Protein AF-A0A843AXZ0-F1 (afdb_monomer)

Sequence (237 aa):
MGFRTVARPLPGGRGERLEWYVPFVQNSTVVGSLFTLVHVPFMLAFLSVTVIGAMAAGTPDATVLALSLAVVGLLLYAEHMLDDTTAVGKPWNTVLGDRSLFALAGGLYVLAAAIGAWASIRYSSVVPGVGVGAGIVFTALYGLEVWKFHAVEFGAVGMGAIPAFSYLAQSAAAGESGGWLVAVALFVFGTLYCLVMLSLYEHTKTGDHATMWRLLGYHFLMIYALATAAIALGGLP

Structure (mmCIF, N/CA/C/O backbone):
data_AF-A0A843AXZ0-F1
#
_entry.id   AF-A0A843AXZ0-F1
#
loop_
_atom_site.group_PDB
_atom_site.id
_atom_site.type_symbol
_atom_site.label_atom_id
_atom_site.label_alt_id
_atom_site.label_comp_id
_atom_site.label_asym_id
_atom_site.label_entity_id
_atom_site.label_seq_id
_atom_site.pdbx_PDB_ins_code
_atom_site.Cartn_x
_atom_site.Cartn_y
_atom_site.Cartn_z
_atom_site.occupancy
_atom_site.B_iso_or_equiv
_atom_site.auth_seq_id
_atom_site.auth_comp_id
_atom_site.auth_asym_id
_atom_site.auth_atom_id
_atom_site.pdbx_PDB_model_num
ATOM 1 N N . MET A 1 1 ? -20.720 23.678 20.142 1.00 34.75 1 MET A N 1
ATOM 2 C CA . MET A 1 1 ? -21.282 22.341 19.850 1.00 34.75 1 MET A CA 1
ATOM 3 C C . MET A 1 1 ? -20.370 21.314 20.498 1.00 34.75 1 MET A C 1
ATOM 5 O O . MET A 1 1 ? -19.230 21.196 20.077 1.00 34.75 1 MET A O 1
ATOM 9 N N . GLY A 1 2 ? -20.804 20.689 21.594 1.00 28.16 2 GLY A N 1
ATOM 10 C CA . GLY A 1 2 ? -19.988 19.708 22.312 1.00 28.16 2 GLY A CA 1
ATOM 11 C C . GLY A 1 2 ? -20.009 18.362 21.594 1.00 28.16 2 GLY A C 1
ATOM 12 O O . GLY A 1 2 ? -21.086 17.826 21.338 1.00 28.16 2 GLY A O 1
ATOM 13 N N . PHE A 1 3 ? -18.834 17.823 21.274 1.00 27.36 3 PHE A N 1
ATOM 14 C CA . PHE A 1 3 ? -18.684 16.444 20.822 1.00 27.36 3 PHE A CA 1
ATOM 15 C C . PHE A 1 3 ? -19.027 15.518 21.997 1.00 27.36 3 PHE A C 1
ATOM 17 O O . PHE A 1 3 ? -18.220 15.328 22.901 1.00 27.36 3 PHE A O 1
ATOM 24 N N . ARG A 1 4 ? -20.251 14.979 22.031 1.00 27.14 4 ARG A N 1
ATOM 25 C CA . ARG A 1 4 ? -20.569 13.840 22.902 1.00 27.14 4 ARG A CA 1
ATOM 26 C C . ARG A 1 4 ? -19.935 12.600 22.278 1.00 27.14 4 ARG A C 1
ATOM 28 O O . ARG A 1 4 ? -20.474 12.046 21.326 1.00 27.14 4 ARG A O 1
ATOM 35 N N . THR A 1 5 ? -18.795 12.186 22.816 1.00 36.03 5 THR A N 1
ATOM 36 C CA . THR A 1 5 ? -18.214 10.858 22.613 1.00 36.03 5 THR A CA 1
ATOM 37 C C . THR A 1 5 ? -19.183 9.822 23.173 1.00 36.03 5 THR A C 1
ATOM 39 O O . THR A 1 5 ? -19.284 9.620 24.381 1.00 36.03 5 THR A O 1
ATOM 42 N N . VAL A 1 6 ? -19.950 9.178 22.295 1.00 36.59 6 VAL A N 1
ATOM 43 C CA . VAL A 1 6 ? -20.682 7.963 22.656 1.00 36.59 6 VAL A CA 1
ATOM 44 C C . VAL A 1 6 ? -19.662 6.836 22.589 1.00 36.59 6 VAL A C 1
ATOM 46 O O . VAL A 1 6 ? -19.443 6.258 21.530 1.00 36.59 6 VAL A O 1
ATOM 49 N N . ALA A 1 7 ? -18.978 6.574 23.704 1.00 38.22 7 ALA A N 1
ATOM 50 C CA . ALA A 1 7 ? -18.155 5.379 23.830 1.00 38.22 7 ALA A CA 1
ATOM 51 C C . ALA A 1 7 ? -19.067 4.163 23.599 1.00 38.22 7 ALA A C 1
ATOM 53 O O . ALA A 1 7 ? -19.962 3.897 24.407 1.00 38.22 7 ALA A O 1
ATOM 54 N N . ARG A 1 8 ? -18.901 3.470 22.464 1.00 43.97 8 ARG A N 1
ATOM 55 C CA . ARG A 1 8 ? -19.624 2.222 22.206 1.00 43.97 8 ARG A CA 1
ATOM 56 C C . ARG A 1 8 ? -19.165 1.199 23.257 1.00 43.97 8 ARG A C 1
ATOM 58 O O . ARG A 1 8 ? -17.963 1.086 23.505 1.00 43.97 8 ARG A O 1
ATOM 65 N N . PRO A 1 9 ? -20.081 0.481 23.928 1.00 39.69 9 PRO A N 1
ATOM 66 C CA . PRO A 1 9 ? -19.686 -0.580 24.839 1.00 39.69 9 PRO A CA 1
ATOM 67 C C . PRO A 1 9 ? -18.992 -1.686 24.038 1.00 39.69 9 PRO A C 1
ATOM 69 O O . PRO A 1 9 ? -19.537 -2.207 23.068 1.00 39.69 9 PRO A O 1
ATOM 72 N N . LEU A 1 10 ? -17.768 -2.009 24.445 1.00 43.97 10 LEU A N 1
ATOM 73 C CA . LEU A 1 10 ? -16.947 -3.041 23.823 1.00 43.97 10 LEU A CA 1
ATOM 74 C C . LEU A 1 10 ? -17.563 -4.436 24.029 1.00 43.97 10 LEU A C 1
ATOM 76 O O . LEU A 1 10 ? -17.885 -4.773 25.173 1.00 43.97 10 LEU A O 1
ATOM 80 N N . PRO A 1 11 ? -17.669 -5.276 22.984 1.00 38.31 11 PRO A N 1
ATOM 81 C CA . PRO A 1 11 ? -17.921 -6.697 23.166 1.00 38.31 11 PRO A CA 1
ATOM 82 C C . PRO A 1 11 ? -16.661 -7.361 23.746 1.00 38.31 11 PRO A C 1
ATOM 84 O O . PRO A 1 11 ? -15.558 -7.130 23.261 1.00 38.31 11 PRO A O 1
ATOM 87 N N . GLY A 1 12 ? -16.816 -8.175 24.794 1.00 42.91 12 GLY A N 1
ATOM 88 C CA . GLY A 1 12 ? -15.730 -8.983 25.366 1.00 42.91 12 GLY A CA 1
ATOM 89 C C . GLY A 1 12 ? -15.218 -8.499 26.729 1.00 42.91 12 GLY A C 1
ATOM 90 O O . GLY A 1 12 ? -14.797 -7.349 26.917 1.00 42.91 12 GLY A O 1
ATOM 91 N N . GLY A 1 13 ? -15.270 -9.410 27.707 1.00 41.47 13 GLY A N 1
ATOM 92 C CA . GLY A 1 13 ? -14.763 -9.220 29.065 1.00 41.47 13 GLY A CA 1
ATOM 93 C C . GLY A 1 13 ? -13.265 -8.898 29.113 1.00 41.47 13 GLY A C 1
ATOM 94 O O . GLY A 1 13 ? -12.542 -8.985 28.125 1.00 41.47 13 GLY A O 1
ATOM 95 N N . ARG A 1 14 ? -12.782 -8.508 30.297 1.00 45.88 14 ARG A N 1
ATOM 96 C CA . ARG A 1 14 ? -11.415 -8.005 30.546 1.00 45.88 14 ARG A CA 1
ATOM 97 C C . ARG A 1 14 ? -10.268 -8.984 30.207 1.00 45.88 14 ARG A C 1
ATOM 99 O O . ARG A 1 14 ? -9.124 -8.578 30.336 1.00 45.88 14 ARG A O 1
ATOM 106 N N . GLY A 1 15 ? -10.547 -10.224 29.800 1.00 37.78 15 GLY A N 1
ATOM 107 C CA . GLY A 1 15 ? -9.553 -11.299 29.668 1.00 37.78 15 GLY A CA 1
ATOM 108 C C . GLY A 1 15 ? -8.953 -11.537 28.276 1.00 37.78 15 GLY A C 1
ATOM 109 O O . GLY A 1 15 ? -8.020 -12.318 28.181 1.00 37.78 15 GLY A O 1
ATOM 110 N N . GLU A 1 16 ? -9.445 -10.894 27.211 1.00 45.56 16 GLU A N 1
ATOM 111 C CA . GLU A 1 16 ? -9.014 -11.190 25.822 1.00 45.56 16 GLU A CA 1
ATOM 112 C C . GLU A 1 16 ? -8.407 -9.984 25.088 1.00 45.56 16 GLU A C 1
ATOM 114 O O . GLU A 1 16 ? -8.295 -9.962 23.864 1.00 45.56 16 GLU A O 1
ATOM 119 N N . ARG A 1 17 ? -8.029 -8.929 25.814 1.00 50.72 17 ARG A N 1
ATOM 120 C CA . ARG A 1 17 ? -7.398 -7.758 25.196 1.00 50.72 17 ARG A CA 1
ATOM 121 C C . ARG A 1 17 ? -5.893 -7.945 25.238 1.00 50.72 17 ARG A C 1
ATOM 123 O O . ARG A 1 17 ? -5.343 -8.151 26.312 1.00 50.72 17 ARG A O 1
ATOM 130 N N . LEU A 1 18 ? -5.234 -7.820 24.087 1.00 47.56 18 LEU A N 1
ATOM 131 C CA . LEU A 1 18 ? -3.781 -7.672 24.002 1.00 47.56 18 LEU A CA 1
ATOM 132 C C . LEU A 1 18 ? -3.378 -6.486 24.900 1.00 47.56 18 LEU A C 1
ATOM 134 O O . LEU A 1 18 ? -3.565 -5.335 24.514 1.00 47.56 18 LEU A O 1
ATOM 138 N N . GLU A 1 19 ? -2.891 -6.750 26.116 1.00 41.09 19 GLU A N 1
ATOM 139 C CA . GLU A 1 19 ? -2.668 -5.734 27.165 1.00 41.09 19 GLU A CA 1
ATOM 140 C C . GLU A 1 19 ? -1.735 -4.601 26.708 1.00 41.09 19 GLU A C 1
ATOM 142 O O . GLU A 1 19 ? -1.879 -3.453 27.119 1.00 41.09 19 GLU A O 1
ATOM 147 N N . TRP A 1 20 ? -0.827 -4.904 25.781 1.00 46.81 20 TRP A N 1
ATOM 148 C CA . TRP A 1 20 ? 0.101 -3.955 25.165 1.00 46.81 20 TRP A CA 1
ATOM 149 C C . TRP A 1 20 ? -0.526 -3.103 24.050 1.00 46.81 20 TRP A C 1
ATOM 151 O O . TRP A 1 20 ? 0.027 -2.070 23.686 1.00 46.81 20 TRP A O 1
ATOM 161 N N . TYR A 1 21 ? -1.671 -3.520 23.506 1.00 49.31 21 TYR A N 1
ATOM 162 C CA . TYR A 1 21 ? -2.437 -2.796 22.490 1.00 49.31 21 TYR A CA 1
ATOM 163 C C . TYR A 1 21 ? -3.331 -1.731 23.148 1.00 49.31 21 TYR A C 1
ATOM 165 O O . TYR A 1 21 ? -3.570 -0.667 22.588 1.00 49.31 21 TYR A O 1
ATOM 173 N N . VAL A 1 22 ? -3.748 -1.957 24.397 1.00 50.88 22 VAL A N 1
ATOM 174 C CA . VAL A 1 22 ? -4.632 -1.070 25.171 1.00 50.88 22 VAL A CA 1
ATOM 175 C C . VAL A 1 22 ? -4.181 0.408 25.186 1.00 50.88 22 VAL A C 1
ATOM 177 O O . VAL A 1 22 ? -5.024 1.256 24.891 1.00 50.88 22 VAL A O 1
ATOM 180 N N . PRO A 1 23 ? -2.901 0.769 25.422 1.00 50.53 23 PRO A N 1
ATOM 181 C CA . PRO A 1 23 ? -2.471 2.174 25.444 1.00 50.53 23 PRO A CA 1
ATOM 182 C C . PRO A 1 23 ? -2.488 2.848 24.065 1.00 50.53 23 PRO A C 1
ATOM 184 O O . PRO A 1 23 ? -2.647 4.063 23.971 1.00 50.53 23 PRO A O 1
ATOM 187 N N . PHE A 1 24 ? -2.322 2.066 22.994 1.00 49.06 24 PHE A N 1
ATOM 188 C CA . PHE A 1 24 ? -2.304 2.561 21.615 1.00 49.06 24 PHE A CA 1
ATOM 189 C C . PHE A 1 24 ? -3.693 2.688 21.010 1.00 49.06 24 PHE A C 1
ATOM 191 O O . PHE A 1 24 ? -3.835 3.325 19.975 1.00 49.06 24 PHE A O 1
ATOM 198 N N . VAL A 1 25 ? -4.700 2.080 21.631 1.00 52.75 25 VAL A N 1
ATOM 199 C CA . VAL A 1 25 ? -6.030 1.914 21.044 1.00 52.75 25 VAL A CA 1
ATOM 200 C C . VAL A 1 25 ? -7.101 2.610 21.879 1.00 52.75 25 VAL A C 1
ATOM 202 O O . VAL A 1 25 ? -8.099 3.089 21.360 1.00 52.75 25 VAL A O 1
ATOM 205 N N . GLN A 1 26 ? -6.870 2.771 23.182 1.00 56.19 26 GLN A N 1
ATOM 206 C CA . GLN A 1 26 ? -7.740 3.551 24.061 1.00 56.19 26 GLN A CA 1
ATOM 207 C C . GLN A 1 26 ? -7.297 5.011 24.119 1.00 56.19 26 GLN A C 1
ATOM 209 O O . GLN A 1 26 ? -7.031 5.551 25.194 1.00 56.19 26 GLN A O 1
ATOM 214 N N . ASN A 1 27 ? -7.197 5.660 22.958 1.00 60.44 27 ASN A N 1
ATOM 215 C CA . ASN A 1 27 ? -6.843 7.069 22.910 1.00 60.44 27 ASN A CA 1
ATOM 216 C C . ASN A 1 27 ? -8.078 7.948 22.701 1.00 60.44 27 ASN A C 1
ATOM 218 O O . ASN A 1 27 ? -8.712 7.932 21.650 1.00 60.44 27 ASN A O 1
ATOM 222 N N . SER A 1 28 ? -8.395 8.754 23.714 1.00 69.12 28 SER A N 1
ATOM 223 C CA . SER A 1 28 ? -9.540 9.668 23.717 1.00 69.12 28 SER A CA 1
ATOM 224 C C . SER A 1 28 ? -9.290 10.980 22.962 1.00 69.12 28 SER A C 1
ATOM 226 O O . SER A 1 28 ? -10.147 11.865 22.955 1.00 69.12 28 SER A O 1
ATOM 228 N N . THR A 1 29 ? -8.122 11.131 22.335 1.00 79.19 29 THR A N 1
ATOM 229 C CA . THR A 1 29 ? -7.765 12.317 21.552 1.00 79.19 29 THR A CA 1
ATOM 230 C C . THR A 1 29 ? -7.802 12.023 20.057 1.00 79.19 29 THR A C 1
ATOM 232 O O . THR A 1 29 ? -7.520 10.909 19.619 1.00 79.19 29 THR A O 1
ATOM 235 N N . VAL A 1 30 ? -8.086 13.052 19.255 1.00 79.06 30 VAL A N 1
ATOM 236 C CA . VAL A 1 30 ? -8.063 12.959 17.784 1.00 79.06 30 VAL A CA 1
ATOM 237 C C . VAL A 1 30 ? -6.680 12.542 17.276 1.00 79.06 30 VAL A C 1
ATOM 239 O O . VAL A 1 30 ? -6.576 11.627 16.469 1.00 79.06 30 VAL A O 1
ATOM 242 N N . VAL A 1 31 ? -5.612 13.172 17.777 1.00 76.56 31 VAL A N 1
ATOM 243 C CA . VAL A 1 31 ? -4.223 12.850 17.392 1.00 76.56 31 VAL A CA 1
ATOM 244 C C . VAL A 1 31 ? -3.892 11.396 17.707 1.00 76.56 31 VAL A C 1
ATOM 246 O O . VAL A 1 31 ? -3.304 10.686 16.898 1.00 76.56 31 VAL A O 1
ATOM 249 N N . GLY A 1 32 ? -4.317 10.944 18.879 1.00 73.75 32 GLY A N 1
ATOM 250 C CA . GLY A 1 32 ? -4.170 9.571 19.296 1.00 73.75 32 GLY A CA 1
ATOM 251 C C . GLY A 1 32 ? -4.903 8.574 18.419 1.00 73.75 32 GLY A C 1
ATOM 252 O O . GLY A 1 32 ? -4.297 7.609 17.987 1.00 73.75 32 GLY A O 1
ATOM 253 N N . SER A 1 33 ? -6.170 8.847 18.109 1.00 77.00 33 SER A N 1
ATOM 254 C CA . SER A 1 33 ? -6.976 8.045 17.183 1.00 77.00 33 SER A CA 1
ATOM 255 C C . SER A 1 33 ? -6.336 7.925 15.798 1.00 77.00 33 SER A C 1
ATOM 257 O O . SER A 1 33 ? -6.326 6.848 15.215 1.00 77.00 33 SER A O 1
ATOM 259 N N . LEU A 1 34 ? -5.742 9.005 15.287 1.00 80.00 34 LEU A N 1
ATOM 260 C CA . LEU A 1 34 ? -4.981 8.971 14.035 1.00 80.00 34 LEU A CA 1
ATOM 261 C C . LEU A 1 34 ? -3.755 8.044 14.149 1.00 80.00 34 LEU A C 1
ATOM 263 O O . LEU A 1 34 ? -3.501 7.228 13.270 1.00 80.00 34 LEU A O 1
ATOM 267 N N . PHE A 1 35 ? -3.027 8.091 15.265 1.00 77.19 35 PHE A N 1
ATOM 268 C CA . PHE A 1 35 ? -1.909 7.174 15.502 1.00 77.19 35 PHE A CA 1
ATOM 269 C C . PHE A 1 35 ? -2.354 5.712 15.689 1.00 77.19 35 PHE A C 1
ATOM 271 O O . PHE A 1 35 ? -1.671 4.789 15.252 1.00 77.19 35 PHE A O 1
ATOM 278 N N . THR A 1 36 ? -3.510 5.489 16.311 1.00 75.44 36 THR A N 1
ATOM 279 C CA . THR A 1 36 ? -4.145 4.174 16.436 1.00 75.44 36 THR A CA 1
ATOM 280 C C . THR A 1 36 ? -4.407 3.581 15.052 1.00 75.44 36 THR A C 1
ATOM 282 O O . THR A 1 36 ? -3.927 2.489 14.760 1.00 75.44 36 THR A O 1
ATOM 285 N N . LEU A 1 37 ? -5.063 4.345 14.172 1.00 78.56 37 LEU A N 1
ATOM 286 C CA . LEU A 1 37 ? -5.378 3.961 12.790 1.00 78.56 37 LEU A CA 1
ATOM 287 C C . LEU A 1 37 ? -4.136 3.705 11.927 1.00 78.56 37 LEU A C 1
ATOM 289 O O . LEU A 1 37 ? -4.219 3.056 10.893 1.00 78.56 37 LEU A O 1
ATOM 293 N N . VAL A 1 38 ? -2.969 4.213 12.320 1.00 74.50 38 VAL A N 1
ATOM 294 C CA . VAL A 1 38 ? -1.717 3.982 11.594 1.00 74.50 38 VAL A CA 1
ATOM 295 C C . VAL A 1 38 ? -1.250 2.527 11.730 1.00 74.50 38 VAL A C 1
ATOM 297 O O . VAL A 1 38 ? -0.589 2.023 10.833 1.00 74.50 38 VAL A O 1
ATOM 300 N N . HIS A 1 39 ? -1.558 1.846 12.837 1.00 75.31 39 HIS A N 1
ATOM 301 C CA . HIS A 1 39 ? -1.107 0.478 13.120 1.00 75.31 39 HIS A CA 1
ATOM 302 C C . HIS A 1 39 ? 0.346 0.185 12.692 1.00 75.31 39 HIS A C 1
ATOM 304 O O . HIS A 1 39 ? 0.623 -0.636 11.814 1.00 75.31 39 HIS A O 1
ATOM 310 N N . VAL A 1 40 ? 1.291 0.895 13.320 1.00 71.94 40 VAL A N 1
ATOM 311 C CA . VAL A 1 40 ? 2.694 0.994 12.872 1.00 71.94 40 VAL A CA 1
ATOM 312 C C . VAL A 1 40 ? 3.336 -0.346 12.471 1.00 71.94 40 VAL A C 1
ATOM 314 O O . VAL A 1 40 ? 3.911 -0.391 11.384 1.00 71.94 40 VAL A O 1
ATOM 317 N N . PRO A 1 41 ? 3.265 -1.441 13.261 1.00 70.44 41 PRO A N 1
ATOM 318 C CA . PRO A 1 41 ? 3.947 -2.686 12.898 1.00 70.44 41 PRO A CA 1
ATOM 319 C C . PRO A 1 41 ? 3.452 -3.275 11.574 1.00 70.44 41 PRO A C 1
ATOM 321 O O . PRO A 1 41 ? 4.251 -3.762 10.776 1.00 70.44 41 PRO A O 1
ATOM 324 N N . PHE A 1 42 ? 2.144 -3.190 11.330 1.00 74.31 42 PHE A N 1
ATOM 325 C CA . PHE A 1 42 ? 1.528 -3.685 10.108 1.00 74.31 42 PHE A CA 1
ATOM 326 C C . PHE A 1 42 ? 1.884 -2.795 8.922 1.00 74.31 42 PHE A C 1
ATOM 328 O O . PHE A 1 42 ? 2.376 -3.296 7.916 1.00 74.31 42 PHE A O 1
ATOM 335 N N . MET A 1 43 ? 1.774 -1.470 9.063 1.00 82.56 43 MET A N 1
ATOM 336 C CA . MET A 1 43 ? 2.209 -0.561 8.000 1.00 82.56 43 MET A CA 1
ATOM 337 C C . MET A 1 43 ? 3.684 -0.756 7.638 1.00 82.56 43 MET A C 1
ATOM 339 O O . MET A 1 43 ? 4.014 -0.812 6.457 1.00 82.56 43 MET A O 1
ATOM 343 N N . LEU A 1 44 ? 4.574 -0.944 8.616 1.00 82.31 44 LEU A N 1
ATOM 344 C CA . LEU A 1 44 ? 5.989 -1.208 8.340 1.00 82.31 44 LEU A CA 1
ATOM 345 C C . LEU A 1 44 ? 6.211 -2.501 7.543 1.00 82.31 44 LEU A C 1
ATOM 347 O O . LEU A 1 44 ? 7.088 -2.518 6.682 1.00 82.31 44 LEU A O 1
ATOM 351 N N . ALA A 1 45 ? 5.421 -3.552 7.775 1.00 82.12 45 ALA A N 1
ATOM 352 C CA . ALA A 1 45 ? 5.502 -4.792 7.000 1.00 82.12 45 ALA A CA 1
ATOM 353 C C . ALA A 1 45 ? 5.060 -4.606 5.534 1.00 82.12 45 ALA A C 1
ATOM 355 O O . ALA A 1 45 ? 5.606 -5.228 4.627 1.00 82.12 45 ALA A O 1
ATOM 356 N N . PHE A 1 46 ? 4.096 -3.723 5.272 1.00 88.06 46 PHE A N 1
ATOM 357 C CA . PHE A 1 46 ? 3.651 -3.412 3.910 1.00 88.06 46 PHE A CA 1
ATOM 358 C C . PHE A 1 46 ? 4.622 -2.463 3.190 1.00 88.06 46 PHE A C 1
ATOM 360 O O . PHE A 1 46 ? 4.928 -2.622 2.003 1.00 88.06 46 PHE A O 1
ATOM 367 N N . LEU A 1 47 ? 5.170 -1.487 3.913 1.00 90.75 47 LEU A N 1
ATOM 368 C CA . LEU A 1 47 ? 6.200 -0.597 3.385 1.00 90.75 47 LEU A CA 1
ATOM 369 C C . LEU A 1 47 ? 7.499 -1.361 3.095 1.00 90.75 47 LEU A C 1
ATOM 371 O O . LEU A 1 47 ? 8.146 -1.091 2.086 1.00 90.75 47 LEU A O 1
ATOM 375 N N . SER A 1 48 ? 7.864 -2.358 3.905 1.00 89.88 48 SER A N 1
ATOM 376 C CA . SER A 1 48 ? 9.069 -3.159 3.670 1.00 89.88 48 SER A CA 1
ATOM 377 C C . SER A 1 48 ? 8.978 -3.968 2.372 1.00 89.88 48 SER A C 1
ATOM 379 O O . SER A 1 48 ? 9.920 -3.945 1.578 1.00 89.88 48 SER A O 1
ATOM 381 N N . VAL A 1 49 ? 7.833 -4.594 2.074 1.00 91.06 49 VAL A N 1
ATOM 382 C CA . VAL A 1 49 ? 7.641 -5.277 0.782 1.00 91.06 49 VAL A CA 1
ATOM 383 C C . VAL A 1 49 ? 7.594 -4.293 -0.391 1.00 91.06 49 VAL A C 1
ATOM 385 O O . VAL A 1 49 ? 8.087 -4.610 -1.472 1.00 91.06 49 VAL A O 1
ATOM 388 N N . THR A 1 50 ? 7.121 -3.060 -0.181 1.00 94.94 50 THR A N 1
ATOM 389 C CA . THR A 1 50 ? 7.224 -1.990 -1.192 1.00 94.94 50 THR A CA 1
ATOM 390 C C . THR A 1 50 ? 8.685 -1.710 -1.552 1.00 94.94 50 THR A C 1
ATOM 392 O O . THR A 1 50 ? 9.022 -1.637 -2.737 1.00 94.94 50 THR A O 1
ATOM 395 N N . VAL A 1 51 ? 9.559 -1.603 -0.543 1.00 93.31 51 VAL A N 1
ATOM 396 C CA . VAL A 1 51 ? 11.005 -1.408 -0.733 1.00 93.31 51 VAL A CA 1
ATOM 397 C C . VAL A 1 51 ? 11.625 -2.601 -1.456 1.00 93.31 51 VAL A C 1
ATOM 399 O O . VAL A 1 51 ? 12.373 -2.389 -2.404 1.00 93.31 51 VAL A O 1
ATOM 402 N N . ILE A 1 52 ? 11.292 -3.839 -1.074 1.00 91.56 52 ILE A N 1
ATOM 403 C CA . ILE A 1 52 ? 11.796 -5.049 -1.752 1.00 91.56 52 ILE A CA 1
ATOM 404 C C . ILE A 1 52 ? 11.475 -5.009 -3.247 1.00 91.56 52 ILE A C 1
ATOM 406 O O . ILE A 1 52 ? 12.364 -5.219 -4.069 1.00 91.56 52 ILE A O 1
ATOM 410 N N . GLY A 1 53 ? 10.222 -4.701 -3.598 1.00 93.00 53 GLY A N 1
ATOM 411 C CA . GLY A 1 53 ? 9.814 -4.574 -4.994 1.00 93.00 53 GLY A CA 1
ATOM 412 C C . GLY A 1 53 ? 10.624 -3.519 -5.743 1.00 93.00 53 GLY A C 1
ATOM 413 O O . GLY A 1 53 ? 11.122 -3.777 -6.834 1.00 93.00 53 GLY A O 1
ATOM 414 N N . ALA A 1 54 ? 10.835 -2.353 -5.132 1.00 93.12 54 ALA A N 1
ATOM 415 C CA . ALA A 1 54 ? 11.605 -1.291 -5.765 1.00 93.12 54 ALA A CA 1
ATOM 416 C C . ALA A 1 54 ? 13.082 -1.668 -5.963 1.00 93.12 54 ALA A C 1
ATOM 418 O O . ALA A 1 54 ? 13.645 -1.424 -7.026 1.00 93.12 54 ALA A O 1
ATOM 419 N N . MET A 1 55 ? 13.705 -2.287 -4.957 1.00 91.50 55 MET A N 1
ATOM 420 C CA . MET A 1 55 ? 15.114 -2.695 -5.004 1.00 91.50 55 MET A CA 1
ATOM 421 C C . MET A 1 55 ? 15.366 -3.813 -6.022 1.00 91.50 55 MET A C 1
ATOM 423 O O . MET A 1 55 ? 16.472 -3.931 -6.541 1.00 91.50 55 MET A O 1
ATOM 427 N N . ALA A 1 56 ? 14.345 -4.602 -6.367 1.00 89.69 56 ALA A N 1
ATOM 428 C CA . ALA A 1 56 ? 14.450 -5.616 -7.413 1.00 89.69 56 ALA A CA 1
ATOM 429 C C . ALA A 1 56 ? 14.684 -5.028 -8.821 1.00 89.69 56 ALA A C 1
ATOM 431 O O . ALA A 1 56 ? 15.062 -5.769 -9.724 1.00 89.69 56 ALA A O 1
ATOM 432 N N . ALA A 1 57 ? 14.505 -3.715 -9.017 1.00 86.19 57 ALA A N 1
ATOM 433 C CA . ALA A 1 57 ? 14.819 -3.025 -10.271 1.00 86.19 57 ALA A CA 1
ATOM 434 C C . ALA A 1 57 ? 16.325 -2.741 -10.472 1.00 86.19 57 ALA A C 1
ATOM 436 O O . ALA A 1 57 ? 16.702 -2.095 -11.445 1.00 86.19 57 ALA A O 1
ATOM 437 N N . GLY A 1 58 ? 17.200 -3.192 -9.563 1.00 79.88 58 GLY A N 1
ATOM 438 C CA . GLY A 1 58 ? 18.644 -2.943 -9.619 1.00 79.88 58 GLY A CA 1
ATOM 439 C C . GLY A 1 58 ? 18.987 -1.513 -9.200 1.00 79.88 58 GLY A C 1
ATOM 440 O O . GLY A 1 58 ? 19.540 -1.309 -8.125 1.00 79.88 58 GLY A O 1
ATOM 441 N N . THR A 1 59 ? 18.582 -0.519 -9.993 1.00 85.81 59 THR A N 1
ATOM 442 C CA . THR A 1 59 ? 18.794 0.908 -9.702 1.00 85.81 59 THR A CA 1
ATOM 443 C C . THR A 1 59 ? 17.450 1.610 -9.499 1.00 85.81 59 THR A C 1
ATOM 445 O O . THR A 1 59 ? 16.861 2.101 -10.462 1.00 85.81 59 THR A O 1
ATOM 448 N N . PRO A 1 60 ? 16.925 1.659 -8.263 1.00 88.00 60 PRO A N 1
ATOM 449 C CA . PRO A 1 60 ? 15.618 2.248 -8.003 1.00 88.00 60 PRO A CA 1
ATOM 450 C C . PRO A 1 60 ? 15.633 3.768 -8.194 1.00 88.00 60 PRO A C 1
ATOM 452 O O . PRO A 1 60 ? 16.452 4.480 -7.609 1.00 88.00 60 PRO A O 1
ATOM 455 N N . ASP A 1 61 ? 14.655 4.286 -8.936 1.00 93.06 61 ASP A N 1
ATOM 456 C CA . ASP A 1 61 ? 14.343 5.710 -8.955 1.00 93.06 61 ASP A CA 1
ATOM 457 C C . ASP A 1 61 ? 13.760 6.104 -7.586 1.00 93.06 61 ASP A C 1
ATOM 459 O O . ASP A 1 61 ? 12.738 5.572 -7.127 1.00 93.06 61 ASP A O 1
ATOM 463 N N . ALA A 1 62 ? 14.431 7.041 -6.911 1.00 93.38 62 ALA A N 1
ATOM 464 C CA . ALA A 1 62 ? 14.059 7.498 -5.575 1.00 93.38 62 ALA A CA 1
ATOM 465 C C . ALA A 1 62 ? 12.691 8.201 -5.541 1.00 93.38 62 ALA A C 1
ATOM 467 O O . ALA A 1 62 ? 11.973 8.095 -4.546 1.00 93.38 62 ALA A O 1
ATOM 468 N N . THR A 1 63 ? 12.305 8.884 -6.622 1.00 94.81 63 THR A N 1
ATOM 469 C CA . THR A 1 63 ? 10.986 9.516 -6.755 1.00 94.81 63 THR A CA 1
ATOM 470 C C . THR A 1 63 ? 9.909 8.444 -6.847 1.00 94.81 63 THR A C 1
ATOM 472 O O . THR A 1 63 ? 8.925 8.501 -6.113 1.00 94.81 63 THR A O 1
ATOM 475 N N . VAL A 1 64 ? 10.109 7.425 -7.685 1.00 95.19 64 VAL A N 1
ATOM 476 C CA . VAL A 1 64 ? 9.163 6.305 -7.821 1.00 95.19 64 VAL A CA 1
ATOM 477 C C . VAL A 1 64 ? 9.021 5.541 -6.507 1.00 95.19 64 VAL A C 1
ATOM 479 O O . VAL A 1 64 ? 7.902 5.221 -6.102 1.00 95.19 64 VAL A O 1
ATOM 482 N N . LEU A 1 65 ? 10.128 5.290 -5.803 1.00 95.19 65 LEU A N 1
ATOM 483 C CA . LEU A 1 65 ? 10.103 4.664 -4.482 1.00 95.19 65 LEU A CA 1
ATOM 484 C C . LEU A 1 65 ? 9.320 5.516 -3.474 1.00 95.19 65 LEU A C 1
ATOM 486 O O . LEU A 1 65 ? 8.436 4.994 -2.796 1.00 95.19 65 LEU A O 1
ATOM 490 N N . ALA A 1 66 ? 9.598 6.820 -3.392 1.00 96.19 66 ALA A N 1
ATOM 491 C CA . ALA A 1 66 ? 8.908 7.722 -2.472 1.00 96.19 66 ALA A CA 1
ATOM 492 C C . ALA A 1 66 ? 7.396 7.771 -2.739 1.00 96.19 66 ALA A C 1
ATOM 494 O O . ALA A 1 66 ? 6.600 7.701 -1.804 1.00 96.19 66 ALA A O 1
ATOM 495 N N . LEU A 1 67 ? 6.994 7.832 -4.011 1.00 96.81 67 LEU A N 1
ATOM 496 C CA . LEU A 1 67 ? 5.585 7.814 -4.404 1.00 96.81 67 LEU A CA 1
ATOM 497 C C . LEU A 1 67 ? 4.926 6.467 -4.103 1.00 96.81 67 LEU A C 1
ATOM 499 O O . LEU A 1 67 ? 3.788 6.446 -3.644 1.00 96.81 67 LEU A O 1
ATOM 503 N N . SER A 1 68 ? 5.639 5.357 -4.300 1.00 96.94 68 SER A N 1
ATOM 504 C CA . SER A 1 68 ? 5.128 4.017 -3.988 1.00 96.94 68 SER A CA 1
ATOM 505 C C . SER A 1 68 ? 4.891 3.851 -2.486 1.00 96.94 68 SER A C 1
ATOM 507 O O . SER A 1 68 ? 3.819 3.410 -2.079 1.00 96.94 68 SER A O 1
ATOM 509 N N . LEU A 1 69 ? 5.845 4.281 -1.652 1.00 96.38 69 LEU A N 1
ATOM 510 C CA . LEU A 1 69 ? 5.704 4.290 -0.191 1.00 96.38 69 LEU A CA 1
ATOM 511 C C . LEU A 1 69 ? 4.552 5.193 0.263 1.00 96.38 69 LEU A C 1
ATOM 513 O O . LEU A 1 69 ? 3.762 4.797 1.119 1.00 96.38 69 LEU A O 1
ATOM 517 N N . ALA A 1 70 ? 4.430 6.386 -0.329 1.00 96.56 70 ALA A N 1
ATOM 518 C CA . ALA A 1 70 ? 3.343 7.308 -0.027 1.00 96.56 70 ALA A CA 1
ATOM 519 C C . ALA A 1 70 ? 1.980 6.698 -0.375 1.00 96.56 70 ALA A C 1
ATOM 521 O O . ALA A 1 70 ? 1.088 6.694 0.465 1.00 96.56 70 ALA A O 1
ATOM 522 N N . VAL A 1 71 ? 1.823 6.135 -1.577 1.00 97.81 71 VAL A N 1
ATOM 523 C CA . VAL A 1 71 ? 0.575 5.491 -2.008 1.00 97.81 71 VAL A CA 1
ATOM 524 C C . VAL A 1 71 ? 0.218 4.331 -1.089 1.00 97.81 71 VAL A C 1
ATOM 526 O O . VAL A 1 71 ? -0.903 4.296 -0.597 1.00 97.81 71 VAL A O 1
ATOM 529 N N . VAL A 1 72 ? 1.147 3.414 -0.807 1.00 96.31 72 VAL A N 1
ATOM 530 C CA . VAL A 1 72 ? 0.872 2.271 0.079 1.00 96.31 72 VAL A CA 1
ATOM 531 C C . VAL A 1 72 ? 0.455 2.749 1.471 1.00 96.31 72 VAL A C 1
ATOM 533 O O . VAL A 1 72 ? -0.539 2.260 2.003 1.00 96.31 72 VAL A O 1
ATOM 536 N N . GLY A 1 73 ? 1.131 3.760 2.025 1.00 94.81 73 GLY A N 1
ATOM 537 C CA . GLY A 1 73 ? 0.737 4.370 3.296 1.00 94.81 73 GLY A CA 1
ATOM 538 C C . GLY A 1 73 ? -0.665 4.989 3.260 1.00 94.81 73 GLY A C 1
ATOM 539 O O . GLY A 1 73 ? -1.465 4.741 4.156 1.00 94.81 73 GLY A O 1
ATOM 540 N N . LEU A 1 74 ? -0.996 5.751 2.212 1.00 96.69 74 LEU A N 1
ATOM 541 C CA . LEU A 1 74 ? -2.325 6.355 2.042 1.00 96.69 74 LEU A CA 1
ATOM 542 C C . LEU A 1 74 ? -3.426 5.294 1.927 1.00 96.69 74 LEU A C 1
ATOM 544 O O . LEU A 1 74 ? -4.476 5.442 2.547 1.00 96.69 74 LEU A O 1
ATOM 548 N N . LEU A 1 75 ? -3.183 4.235 1.151 1.00 96.25 75 LEU A N 1
ATOM 549 C CA . LEU A 1 75 ? -4.136 3.149 0.929 1.00 96.25 75 LEU A CA 1
ATOM 550 C C . LEU A 1 75 ? -4.435 2.383 2.220 1.00 96.25 75 LEU A C 1
ATOM 552 O O . LEU A 1 75 ? -5.602 2.172 2.533 1.00 96.25 75 LEU A O 1
ATOM 556 N N . LEU A 1 76 ? -3.402 2.009 2.980 1.00 91.94 76 LEU A N 1
ATOM 557 C CA . LEU A 1 76 ? -3.562 1.301 4.257 1.00 91.94 76 LEU A CA 1
ATOM 558 C C . LEU A 1 76 ? -4.230 2.174 5.310 1.00 91.94 76 LEU A C 1
ATOM 560 O O . LEU A 1 76 ? -5.068 1.717 6.076 1.00 91.94 76 LEU A O 1
ATOM 564 N N . TYR A 1 77 ? -3.891 3.459 5.334 1.00 91.88 77 TYR A N 1
ATOM 565 C CA . TYR A 1 77 ? -4.483 4.359 6.306 1.00 91.88 77 TYR A CA 1
ATOM 566 C C . TYR A 1 77 ? -5.966 4.620 6.020 1.00 91.88 77 TYR A C 1
ATOM 568 O O . TYR A 1 77 ? -6.778 4.664 6.942 1.00 91.88 77 TYR A O 1
ATOM 576 N N . ALA A 1 78 ? -6.336 4.726 4.742 1.00 93.69 78 ALA A N 1
ATOM 577 C CA . ALA A 1 78 ? -7.730 4.787 4.320 1.00 93.69 78 ALA A CA 1
ATOM 578 C C . ALA A 1 78 ? -8.481 3.482 4.619 1.00 93.69 78 ALA A C 1
ATOM 580 O O . ALA A 1 78 ? -9.620 3.530 5.074 1.00 93.69 78 ALA A O 1
ATOM 581 N N . GLU A 1 79 ? -7.837 2.335 4.401 1.00 91.69 79 GLU A N 1
ATOM 582 C CA . GLU A 1 79 ? -8.386 1.019 4.728 1.00 91.69 79 GLU A CA 1
ATOM 583 C C . GLU A 1 79 ? -8.736 0.916 6.210 1.00 91.69 79 GLU A C 1
ATOM 585 O O . GLU A 1 79 ? -9.902 0.703 6.520 1.00 91.69 79 GLU A O 1
ATOM 590 N N . HIS A 1 80 ? -7.791 1.184 7.117 1.00 88.06 80 HIS A N 1
ATOM 591 C CA . HIS A 1 80 ? -8.052 1.144 8.558 1.00 88.06 80 HIS A CA 1
ATOM 592 C C . HIS A 1 80 ? -9.136 2.144 8.998 1.00 88.06 80 HIS A C 1
ATOM 594 O O . HIS A 1 80 ? -9.888 1.874 9.934 1.00 88.06 80 HIS A O 1
ATOM 600 N N . MET A 1 81 ? -9.244 3.306 8.339 1.00 89.75 81 MET A N 1
ATOM 601 C CA . MET A 1 81 ? -10.340 4.246 8.602 1.00 89.75 81 MET A CA 1
ATOM 602 C C . MET A 1 81 ? -11.697 3.650 8.240 1.00 89.75 81 MET A C 1
ATOM 604 O O . MET A 1 81 ? -12.647 3.828 8.996 1.00 89.75 81 MET A O 1
ATOM 608 N N . LEU A 1 82 ? -11.802 2.966 7.098 1.00 90.62 82 LEU A N 1
ATOM 609 C CA . LEU A 1 82 ? -13.027 2.267 6.709 1.00 90.62 82 LEU A CA 1
ATOM 610 C C . LEU A 1 82 ? -13.292 1.068 7.619 1.00 90.62 82 LEU A C 1
ATOM 612 O O . LEU A 1 82 ? -14.434 0.871 8.027 1.00 90.62 82 LEU A O 1
ATOM 616 N N . ASP A 1 83 ? -12.245 0.348 8.004 1.00 85.69 83 ASP A N 1
ATOM 617 C CA . ASP A 1 83 ? -12.301 -0.789 8.917 1.00 85.69 83 ASP A CA 1
ATOM 618 C C . ASP A 1 83 ? -12.932 -0.412 10.266 1.00 85.69 83 ASP A C 1
ATOM 620 O O . ASP A 1 83 ? -13.832 -1.102 10.751 1.00 85.69 83 ASP A O 1
ATOM 624 N N . ASP A 1 84 ? -12.563 0.747 10.824 1.00 84.25 84 ASP A N 1
ATOM 625 C CA . ASP A 1 84 ? -13.126 1.278 12.076 1.00 84.25 84 ASP A CA 1
ATOM 626 C C . ASP A 1 84 ? -14.605 1.707 11.957 1.00 84.25 84 ASP A C 1
ATOM 628 O O . ASP A 1 84 ? -15.309 1.817 12.961 1.00 84.25 84 ASP A O 1
ATOM 632 N N . THR A 1 85 ? -15.132 1.902 10.740 1.00 84.62 85 THR A N 1
ATOM 633 C CA . THR A 1 85 ? -16.573 2.173 10.550 1.00 84.62 85 THR A CA 1
ATOM 634 C C . THR A 1 85 ? -17.439 0.920 10.673 1.00 84.62 85 THR A C 1
ATOM 636 O O . THR A 1 85 ? -18.659 1.024 10.843 1.00 84.62 85 THR A O 1
ATOM 639 N N . THR A 1 86 ? -16.843 -0.271 10.592 1.00 77.31 86 THR A N 1
ATOM 640 C CA . THR A 1 86 ? -17.590 -1.529 10.589 1.00 77.31 86 THR A CA 1
ATOM 641 C C . THR A 1 86 ? -18.014 -1.936 12.005 1.00 77.31 86 THR A C 1
ATOM 643 O O . THR A 1 86 ? -17.326 -1.718 13.001 1.00 77.31 86 THR A O 1
ATOM 646 N N . ALA A 1 87 ? -19.206 -2.527 12.131 1.00 57.50 87 ALA A N 1
ATOM 647 C CA . ALA A 1 87 ? -19.794 -2.884 13.428 1.00 57.50 87 ALA A CA 1
ATOM 648 C C . ALA A 1 87 ? -19.163 -4.132 14.079 1.00 57.50 87 ALA A C 1
ATOM 650 O O . ALA A 1 87 ? -19.593 -4.543 15.160 1.00 57.50 87 ALA A O 1
ATOM 651 N N . VAL A 1 88 ? -18.158 -4.745 13.445 1.00 58.16 88 VAL A N 1
ATOM 652 C CA . VAL A 1 88 ? -17.546 -6.012 13.867 1.00 58.16 88 VAL A CA 1
ATOM 653 C C . VAL A 1 88 ? -16.513 -5.772 14.967 1.00 58.16 88 VAL A C 1
ATOM 655 O O . VAL A 1 88 ? -15.367 -6.157 14.841 1.00 58.16 88 VAL A O 1
ATOM 658 N N . GLY A 1 89 ? -16.907 -5.114 16.063 1.00 48.12 89 GLY A N 1
ATOM 659 C CA . GLY A 1 89 ? -16.191 -5.125 17.347 1.00 48.12 89 GLY A CA 1
ATOM 660 C C . GLY A 1 89 ? -14.672 -4.903 17.308 1.00 48.12 89 GLY A C 1
ATOM 661 O O . GLY A 1 89 ? -13.984 -5.387 18.209 1.00 48.12 89 GLY A O 1
ATOM 662 N N . LYS A 1 90 ? -14.134 -4.225 16.284 1.00 58.78 90 LYS A N 1
ATOM 663 C CA . LYS A 1 90 ? -12.690 -4.088 16.111 1.00 58.78 90 LYS A CA 1
ATOM 664 C C . LYS A 1 90 ? -12.143 -3.136 17.165 1.00 58.78 90 LYS A C 1
ATOM 666 O O . LYS A 1 90 ? -12.831 -2.209 17.599 1.00 58.78 90 LYS A O 1
ATOM 671 N N . PRO A 1 91 ? -10.923 -3.389 17.657 1.00 52.72 91 PRO A N 1
ATOM 672 C CA . PRO A 1 91 ? -10.464 -2.770 18.885 1.00 52.72 91 PRO A CA 1
ATOM 673 C C . PRO A 1 91 ? -10.235 -1.263 18.744 1.00 52.72 91 PRO A C 1
ATOM 675 O O . PRO A 1 91 ? -10.240 -0.613 19.785 1.00 52.72 91 PRO A O 1
ATOM 678 N N . TRP A 1 92 ? -10.096 -0.715 17.525 1.00 63.16 92 TRP A N 1
ATOM 679 C CA . TRP A 1 92 ? -9.646 0.657 17.245 1.00 63.16 92 TRP A CA 1
ATOM 680 C C . TRP A 1 92 ? -10.403 1.743 18.020 1.00 63.16 92 TRP A C 1
ATOM 682 O O . TRP A 1 92 ? -9.742 2.611 18.584 1.00 63.16 92 TRP A O 1
ATOM 692 N N . ASN A 1 93 ? -11.742 1.654 18.105 1.00 63.00 93 ASN A N 1
ATOM 693 C CA . ASN A 1 93 ? -12.631 2.544 18.877 1.00 63.00 93 ASN A CA 1
ATOM 694 C C . ASN A 1 93 ? -12.171 4.002 18.877 1.00 63.00 93 ASN A C 1
ATOM 696 O O . ASN A 1 93 ? -12.021 4.623 19.939 1.00 63.00 93 ASN A O 1
ATOM 700 N N . THR A 1 94 ? -11.911 4.540 17.687 1.00 73.75 94 THR A N 1
ATOM 701 C CA . THR A 1 94 ? -11.427 5.909 17.593 1.00 73.75 94 THR A CA 1
ATOM 702 C C . THR A 1 94 ? -12.499 6.887 18.062 1.00 73.75 94 THR A C 1
ATOM 704 O O . THR A 1 94 ? -13.698 6.602 18.075 1.00 73.75 94 THR A O 1
ATOM 707 N N . VAL A 1 95 ? -12.085 8.094 18.451 1.00 77.62 95 VAL A N 1
ATOM 708 C CA . VAL A 1 95 ? -13.045 9.158 18.791 1.00 77.62 95 VAL A CA 1
ATOM 709 C C . VAL A 1 95 ? -13.673 9.807 17.555 1.00 77.62 95 VAL A C 1
ATOM 711 O O . VAL A 1 95 ? -14.472 10.738 17.686 1.00 77.62 95 VAL A O 1
ATOM 714 N N . LEU A 1 96 ? -13.296 9.361 16.353 1.00 81.75 96 LEU A N 1
ATOM 715 C CA . LEU A 1 96 ? -13.814 9.873 15.095 1.00 81.75 96 LEU A CA 1
ATOM 716 C C . LEU A 1 96 ? -15.168 9.225 14.803 1.00 81.75 96 LEU A C 1
ATOM 718 O O . LEU A 1 96 ? -15.346 8.021 14.919 1.00 81.75 96 LEU A O 1
ATOM 722 N N . GLY A 1 97 ? -16.147 10.042 14.420 1.00 85.38 97 GLY A N 1
ATOM 723 C CA . GLY A 1 97 ? -17.427 9.517 13.953 1.00 85.38 97 GLY A CA 1
ATOM 724 C C . GLY A 1 97 ? -17.307 8.928 12.548 1.00 85.38 97 GLY A C 1
ATOM 725 O O . GLY A 1 97 ? -16.528 9.432 11.739 1.00 85.38 97 GLY A O 1
ATOM 726 N N . ASP A 1 98 ? -18.160 7.955 12.227 1.00 88.19 98 ASP A N 1
ATOM 727 C CA . ASP A 1 98 ? -18.169 7.230 10.948 1.00 88.19 98 ASP A CA 1
ATOM 728 C C . ASP A 1 98 ? -18.112 8.172 9.731 1.00 88.19 98 ASP A C 1
ATOM 730 O O . ASP A 1 98 ? -17.340 7.962 8.802 1.00 88.19 98 ASP A O 1
ATOM 734 N N . ARG A 1 99 ? -18.859 9.288 9.754 1.00 89.75 99 ARG A N 1
ATOM 735 C CA . ARG A 1 99 ? -18.831 10.297 8.673 1.00 89.75 99 ARG A CA 1
ATOM 736 C C . ARG A 1 99 ? -17.443 10.899 8.449 1.00 89.75 99 ARG A C 1
ATOM 738 O O . ARG A 1 99 ? -17.065 11.135 7.306 1.00 89.75 99 ARG A O 1
ATOM 745 N N . SER A 1 100 ? -16.712 11.179 9.526 1.00 90.81 100 SER A N 1
ATOM 746 C CA . SER A 1 100 ? -15.356 11.722 9.449 1.00 90.81 100 SER A CA 1
ATOM 747 C C . SER A 1 100 ? -14.384 10.674 8.922 1.00 90.81 100 SER A C 1
ATOM 749 O O . SER A 1 100 ? -13.562 11.003 8.075 1.00 90.81 100 SER A O 1
ATOM 751 N N . LEU A 1 101 ? -14.510 9.423 9.371 1.00 90.62 101 LEU A N 1
ATOM 752 C CA . LEU A 1 101 ? -13.699 8.302 8.891 1.00 90.62 101 LEU A CA 1
ATOM 753 C C . LEU A 1 101 ? -13.890 8.079 7.384 1.00 90.62 101 LEU A C 1
ATOM 755 O O . LEU A 1 101 ? -12.912 8.077 6.643 1.00 90.62 101 LEU A O 1
ATOM 759 N N . PHE A 1 102 ? -15.138 8.024 6.907 1.00 92.56 102 PHE A N 1
ATOM 760 C CA . PHE A 1 102 ? -15.447 7.934 5.475 1.00 92.56 102 PHE A CA 1
ATOM 761 C C . PHE A 1 102 ? -14.878 9.107 4.669 1.00 92.56 102 PHE A C 1
ATOM 763 O O . PHE A 1 102 ? -14.306 8.906 3.598 1.00 92.56 102 PHE A O 1
ATOM 770 N N . ALA A 1 103 ? -15.035 10.337 5.167 1.00 94.31 103 ALA A N 1
ATOM 771 C CA . ALA A 1 103 ? -14.542 11.525 4.476 1.00 94.31 103 ALA A CA 1
ATOM 772 C C . ALA A 1 103 ? -13.009 11.543 4.383 1.00 94.31 103 ALA A C 1
ATOM 774 O O . ALA A 1 103 ? -12.460 11.867 3.329 1.00 94.31 103 ALA A O 1
ATOM 775 N N . LEU A 1 104 ? -12.320 11.173 5.465 1.00 94.25 104 LEU A N 1
ATOM 776 C CA . LEU A 1 104 ? -10.863 11.090 5.494 1.00 94.25 104 LEU A CA 1
ATOM 777 C C . LEU A 1 104 ? -10.358 9.971 4.578 1.00 94.25 104 LEU A C 1
ATOM 779 O O . LEU A 1 104 ? -9.504 10.244 3.738 1.00 94.25 104 LEU A O 1
ATOM 783 N N . ALA A 1 105 ? -10.933 8.768 4.656 1.00 95.56 105 ALA A N 1
ATOM 784 C CA . ALA A 1 105 ? -10.592 7.658 3.766 1.00 95.56 105 ALA A CA 1
ATOM 785 C C . ALA A 1 105 ? -10.769 8.044 2.288 1.00 95.56 105 ALA A C 1
ATOM 787 O O . ALA A 1 105 ? -9.862 7.859 1.477 1.00 95.56 105 ALA A O 1
ATOM 788 N N . GLY A 1 106 ? -11.897 8.676 1.946 1.00 97.19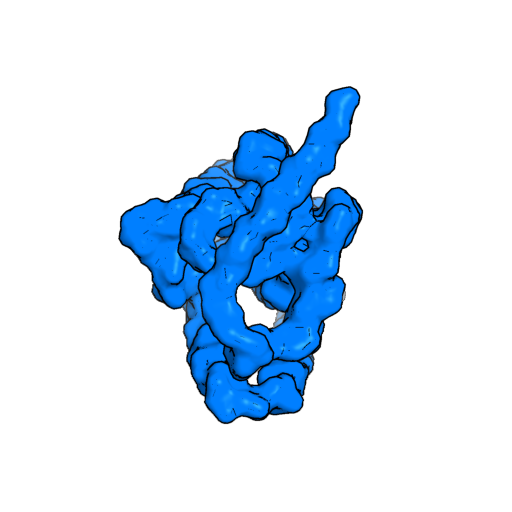 106 GLY A N 1
ATOM 789 C CA . GLY A 1 106 ? -12.142 9.199 0.602 1.00 97.19 106 GLY A CA 1
ATOM 790 C C . GLY A 1 106 ? -11.089 10.221 0.161 1.00 97.19 106 GLY A C 1
ATOM 791 O O . GLY A 1 106 ? -10.584 10.136 -0.956 1.00 97.19 106 GLY A O 1
ATOM 792 N N . GLY A 1 107 ? -10.704 11.152 1.039 1.00 98.00 107 GLY A N 1
ATOM 793 C CA . GLY A 1 107 ? -9.642 12.123 0.764 1.00 98.00 107 GLY A CA 1
ATOM 794 C C . GLY A 1 107 ? -8.279 11.473 0.507 1.00 98.00 107 GLY A C 1
ATOM 795 O O . GLY A 1 107 ? -7.578 11.862 -0.429 1.00 98.00 107 GLY A O 1
ATOM 796 N N . LEU A 1 108 ? -7.924 10.448 1.285 1.00 97.69 108 LEU A N 1
ATOM 797 C CA . LEU A 1 108 ? -6.691 9.679 1.103 1.00 97.69 108 LEU A CA 1
ATOM 798 C C . LEU A 1 108 ? -6.694 8.905 -0.224 1.00 97.69 108 LEU A C 1
ATOM 800 O O . LEU A 1 108 ? -5.689 8.923 -0.934 1.00 97.69 108 LEU A O 1
ATOM 804 N N . TYR A 1 109 ? -7.821 8.300 -0.613 1.00 98.44 109 TYR A N 1
ATOM 805 C CA . TYR A 1 109 ? -7.951 7.639 -1.916 1.00 98.44 109 TYR A CA 1
ATOM 806 C C . TYR A 1 109 ? -7.872 8.607 -3.091 1.00 98.44 109 TYR A C 1
ATOM 808 O O . TYR A 1 109 ? -7.218 8.298 -4.086 1.00 98.44 109 TYR A O 1
ATOM 816 N N . VAL A 1 110 ? -8.479 9.791 -2.983 1.00 98.56 110 VAL A N 1
ATOM 817 C CA . VAL A 1 110 ? -8.350 10.840 -4.005 1.00 98.56 110 VAL A CA 1
ATOM 818 C C . VAL A 1 110 ? -6.890 11.269 -4.152 1.00 98.56 110 VAL A C 1
ATOM 820 O O . VAL A 1 110 ? -6.398 11.390 -5.274 1.00 98.56 110 VAL A O 1
ATOM 823 N N . LEU A 1 111 ? -6.172 11.446 -3.040 1.00 98.50 111 LEU A N 1
ATOM 824 C CA . LEU A 1 111 ? -4.753 11.792 -3.067 1.00 98.50 111 LEU A CA 1
ATOM 825 C C . LEU A 1 111 ? -3.899 10.672 -3.685 1.00 98.50 111 LEU A C 1
ATOM 827 O O . LEU A 1 111 ? -3.053 10.950 -4.534 1.00 98.50 111 LEU A O 1
ATOM 831 N N . ALA A 1 112 ? -4.149 9.412 -3.321 1.00 98.44 112 ALA A N 1
ATOM 832 C CA . ALA A 1 112 ? -3.471 8.262 -3.914 1.00 98.44 112 ALA A CA 1
ATOM 833 C C . ALA A 1 112 ? -3.723 8.190 -5.430 1.00 98.44 112 ALA A C 1
ATOM 835 O O . ALA A 1 112 ? -2.774 8.079 -6.206 1.00 98.44 112 ALA A O 1
ATOM 836 N N . ALA A 1 113 ? -4.979 8.340 -5.865 1.00 98.50 113 ALA A N 1
ATOM 837 C CA . ALA A 1 113 ? -5.355 8.365 -7.277 1.00 98.50 113 ALA A CA 1
ATOM 838 C C . ALA A 1 113 ? -4.658 9.497 -8.045 1.00 98.50 113 ALA A C 1
ATOM 840 O O . ALA A 1 113 ? -4.173 9.274 -9.155 1.00 98.50 113 ALA A O 1
ATOM 841 N N . ALA A 1 114 ? -4.550 10.690 -7.449 1.00 98.44 114 ALA A N 1
ATOM 842 C CA . ALA A 1 114 ? -3.828 11.812 -8.042 1.00 98.44 114 ALA A CA 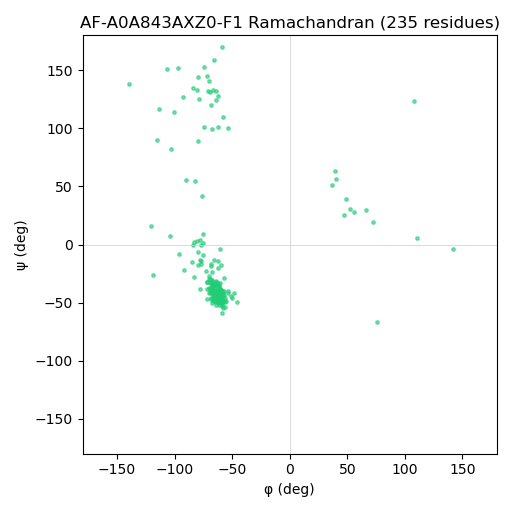1
ATOM 843 C C . ALA A 1 114 ? -2.335 11.498 -8.235 1.00 98.44 114 ALA A C 1
ATOM 845 O O . ALA A 1 114 ? -1.790 11.782 -9.302 1.00 98.44 114 ALA A O 1
ATOM 846 N N . ILE A 1 115 ? -1.691 10.850 -7.254 1.00 98.12 115 ILE A N 1
ATOM 847 C CA . ILE A 1 115 ? -0.302 10.376 -7.372 1.00 98.12 115 ILE A CA 1
ATOM 848 C C . ILE A 1 115 ? -0.172 9.349 -8.505 1.00 98.12 115 ILE A C 1
ATOM 850 O O . ILE A 1 115 ? 0.708 9.483 -9.355 1.00 98.12 115 ILE A O 1
ATOM 854 N N . GLY A 1 116 ? -1.065 8.356 -8.560 1.00 97.50 116 GLY A N 1
ATOM 855 C CA . GLY A 1 116 ? -1.063 7.328 -9.603 1.00 97.50 116 GLY A CA 1
ATOM 856 C C . GLY A 1 116 ? -1.253 7.897 -11.010 1.00 97.50 116 GLY A 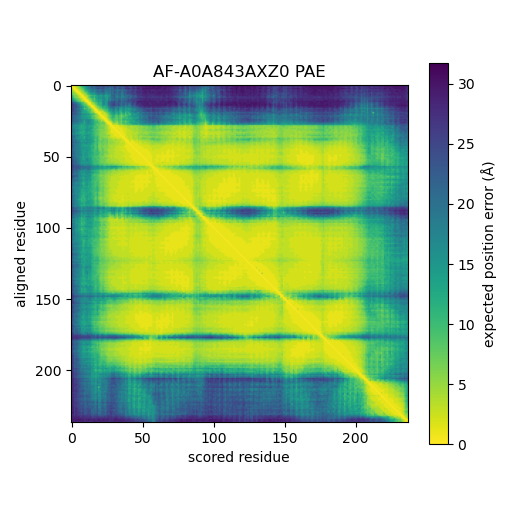C 1
ATOM 857 O O . GLY A 1 116 ? -0.531 7.521 -11.937 1.00 97.50 116 GLY A O 1
ATOM 858 N N . ALA A 1 117 ? -2.181 8.842 -11.175 1.00 97.88 117 ALA A N 1
ATOM 859 C CA . ALA A 1 117 ? -2.423 9.529 -12.441 1.00 97.88 117 ALA A CA 1
ATOM 860 C C . ALA A 1 117 ? -1.220 10.384 -12.861 1.00 97.88 117 ALA A C 1
ATOM 862 O O . ALA A 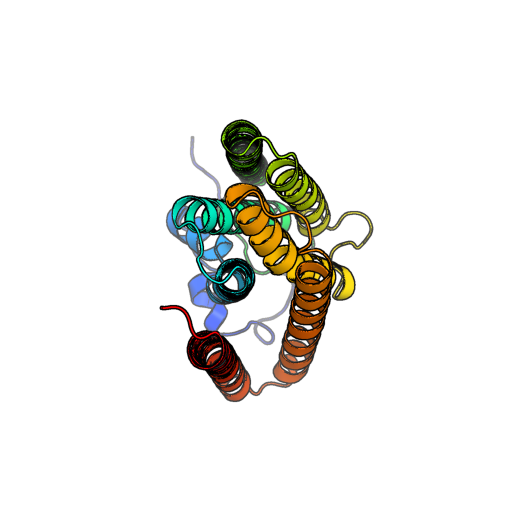1 117 ? -0.765 10.291 -14.001 1.00 97.88 117 ALA A O 1
ATOM 863 N N . TRP A 1 118 ? -0.662 11.166 -11.931 1.00 97.75 118 TRP A N 1
ATOM 864 C CA . TRP A 1 118 ? 0.530 11.973 -12.181 1.00 97.75 118 TRP A CA 1
ATOM 865 C C . TRP A 1 118 ? 1.720 11.107 -12.602 1.00 97.75 118 TRP A C 1
ATOM 867 O O . TRP A 1 118 ? 2.353 11.396 -13.616 1.00 97.75 118 TRP A O 1
ATOM 877 N N . ALA A 1 119 ? 1.986 10.013 -11.882 1.00 95.81 119 ALA A N 1
ATOM 878 C CA . ALA A 1 119 ? 3.071 9.091 -12.207 1.00 95.81 119 ALA A CA 1
ATOM 879 C C . ALA A 1 119 ? 2.850 8.446 -13.581 1.00 95.81 119 ALA A C 1
ATOM 881 O O . ALA A 1 119 ? 3.780 8.357 -14.381 1.00 95.81 119 ALA A O 1
ATOM 882 N N . SER A 1 120 ? 1.608 8.073 -13.900 1.00 96.31 120 SER A N 1
ATOM 883 C CA . SER A 1 120 ? 1.287 7.478 -15.200 1.00 96.31 120 SER A CA 1
ATOM 884 C C . SER A 1 120 ? 1.585 8.422 -16.365 1.00 96.31 120 SER A C 1
ATOM 886 O O . SER A 1 120 ? 2.168 8.014 -17.369 1.00 96.31 120 SER A O 1
ATOM 888 N N . ILE A 1 121 ? 1.244 9.705 -16.210 1.00 96.75 121 ILE A N 1
ATOM 889 C CA . ILE A 1 121 ? 1.561 10.755 -17.185 1.00 96.75 121 ILE A CA 1
ATOM 890 C C . ILE A 1 121 ? 3.077 10.971 -17.256 1.00 96.75 121 ILE A C 1
ATOM 892 O O . ILE A 1 121 ? 3.656 10.977 -18.341 1.00 96.75 121 ILE A O 1
ATOM 896 N N . ARG A 1 122 ? 3.739 11.115 -16.100 1.00 95.94 122 ARG A N 1
ATOM 897 C CA . ARG A 1 122 ? 5.171 11.431 -16.001 1.00 95.94 122 ARG A CA 1
ATOM 898 C C . ARG A 1 122 ? 6.064 10.369 -16.639 1.00 95.94 122 ARG A C 1
ATOM 900 O O . ARG A 1 122 ? 7.085 10.733 -17.229 1.00 95.94 122 ARG A O 1
ATOM 907 N N . TYR A 1 123 ? 5.695 9.100 -16.497 1.00 93.06 123 TYR A N 1
ATOM 908 C CA . TYR A 1 123 ? 6.457 7.951 -16.991 1.00 93.06 123 TYR A CA 1
ATOM 909 C C . TYR A 1 123 ? 5.852 7.333 -18.260 1.00 93.06 123 TYR A C 1
ATOM 911 O O . TYR A 1 123 ? 6.318 6.293 -18.706 1.00 93.06 123 TYR A O 1
ATOM 919 N N . SER A 1 124 ? 4.827 7.965 -18.854 1.00 94.50 124 SER A N 1
ATOM 920 C CA . SER A 1 124 ? 4.146 7.482 -20.070 1.00 94.50 124 SER A CA 1
ATOM 921 C C . SER A 1 124 ? 3.741 6.002 -19.994 1.00 94.50 124 SER A C 1
ATOM 923 O O . SER A 1 124 ? 3.847 5.256 -20.964 1.00 94.50 124 SER A O 1
ATOM 925 N N . SER A 1 125 ? 3.281 5.569 -18.820 1.00 93.31 125 SER A N 1
ATOM 926 C CA . SER A 1 125 ? 2.939 4.179 -18.527 1.00 93.31 125 SER A CA 1
ATOM 927 C C . SER A 1 125 ? 1.668 4.118 -17.700 1.00 93.31 125 SER A C 1
ATOM 929 O O . SER A 1 125 ? 1.500 4.877 -16.756 1.00 93.31 125 SER A O 1
ATOM 931 N N . VAL A 1 126 ? 0.773 3.186 -18.013 1.00 94.69 126 VAL A N 1
ATOM 932 C CA . VAL A 1 126 ? -0.471 2.998 -17.248 1.00 94.69 126 VAL A CA 1
ATOM 933 C C . VAL A 1 126 ? -0.255 2.249 -15.931 1.00 94.69 126 VAL A C 1
ATOM 935 O O . VAL A 1 126 ? -1.147 2.229 -15.087 1.00 94.69 126 VAL A O 1
ATOM 938 N N . VAL A 1 127 ? 0.915 1.629 -15.742 1.00 93.88 127 VAL A N 1
ATOM 939 C CA . VAL A 1 127 ? 1.202 0.736 -14.610 1.00 93.88 127 VAL A CA 1
ATOM 940 C C . VAL A 1 127 ? 0.981 1.408 -13.247 1.00 93.88 127 VAL A C 1
ATOM 942 O O . VAL A 1 127 ? 0.259 0.815 -12.441 1.00 93.88 127 VAL A O 1
ATOM 945 N N . PRO A 1 128 ? 1.510 2.620 -12.961 1.00 94.31 128 PRO A N 1
ATOM 946 C CA . PRO A 1 128 ? 1.292 3.258 -11.663 1.00 94.31 128 PRO A CA 1
ATOM 947 C C . PRO A 1 128 ? -0.193 3.510 -11.381 1.00 94.31 128 PRO A C 1
ATOM 949 O O . PRO A 1 128 ? -0.681 3.210 -10.294 1.00 94.31 128 PRO A O 1
ATOM 952 N N . GLY A 1 129 ? -0.934 4.010 -12.373 1.00 95.38 129 GLY A N 1
ATOM 953 C CA . GLY A 1 129 ? -2.361 4.299 -12.254 1.00 95.38 129 GLY A CA 1
ATOM 954 C C . GLY A 1 129 ? -3.203 3.042 -12.055 1.00 95.38 129 GLY A C 1
ATOM 955 O O . GLY A 1 129 ? -4.085 3.034 -11.199 1.00 95.38 129 GLY A O 1
ATOM 956 N N . VAL A 1 130 ? -2.904 1.963 -12.787 1.00 95.81 130 VAL A N 1
ATOM 957 C CA . VAL A 1 130 ? -3.571 0.661 -12.619 1.00 95.81 130 VAL A CA 1
ATOM 958 C C . VAL A 1 130 ? -3.284 0.075 -11.239 1.00 95.81 130 VAL A C 1
ATOM 960 O O . VAL A 1 130 ? -4.220 -0.355 -10.569 1.00 95.81 130 VAL A O 1
ATOM 963 N N . GLY A 1 131 ? -2.026 0.097 -10.786 1.00 95.44 131 GLY A N 1
ATOM 964 C CA . GLY A 1 131 ? -1.646 -0.402 -9.462 1.00 95.44 131 GLY A CA 1
ATOM 965 C C . GLY A 1 131 ? -2.351 0.351 -8.334 1.00 95.44 131 GLY A C 1
ATOM 966 O O . GLY A 1 131 ? -2.940 -0.267 -7.449 1.00 95.44 131 GLY A O 1
ATOM 967 N N . VAL A 1 132 ? -2.375 1.685 -8.405 1.00 97.81 132 VAL A N 1
ATOM 968 C CA . VAL A 1 132 ? -3.098 2.530 -7.442 1.00 97.81 132 VAL A CA 1
ATOM 969 C C . VAL A 1 132 ? -4.601 2.265 -7.492 1.00 97.81 132 VAL A C 1
ATOM 971 O O . VAL A 1 132 ? -5.213 2.068 -6.448 1.00 97.81 132 VAL A O 1
ATOM 974 N N . GLY A 1 133 ? -5.206 2.236 -8.682 1.00 97.50 133 GLY A N 1
ATOM 975 C CA . GLY A 1 133 ? -6.643 2.002 -8.838 1.00 97.50 133 GLY A CA 1
ATOM 976 C C . GLY A 1 133 ? -7.074 0.641 -8.289 1.00 97.50 133 GLY A C 1
ATOM 977 O O . GLY A 1 133 ? -8.043 0.561 -7.534 1.00 97.50 133 GLY A O 1
ATOM 978 N N . ALA A 1 134 ? -6.315 -0.414 -8.596 1.00 96.00 134 ALA A N 1
ATOM 979 C CA . ALA A 1 134 ? -6.530 -1.742 -8.030 1.00 96.00 134 ALA A CA 1
ATOM 980 C C . ALA A 1 134 ? -6.363 -1.741 -6.503 1.00 96.00 134 ALA A C 1
ATOM 982 O O . ALA A 1 134 ? -7.186 -2.325 -5.802 1.00 96.00 134 ALA A O 1
ATOM 983 N N . GLY A 1 135 ? -5.353 -1.035 -5.984 1.00 96.19 135 GLY A N 1
ATOM 984 C CA . GLY A 1 135 ? -5.129 -0.863 -4.551 1.00 96.19 135 GLY A CA 1
ATOM 985 C C . GLY A 1 135 ? -6.286 -0.162 -3.838 1.00 96.19 135 GLY A C 1
ATOM 986 O O . GLY A 1 135 ? -6.701 -0.620 -2.777 1.00 96.19 135 GLY A O 1
ATOM 987 N N . ILE A 1 136 ? -6.859 0.895 -4.425 1.00 97.56 136 ILE A N 1
ATOM 988 C CA . ILE A 1 136 ? -8.041 1.591 -3.883 1.00 97.56 136 ILE A CA 1
ATOM 989 C C . ILE A 1 136 ? -9.229 0.635 -3.810 1.00 97.56 136 ILE A C 1
ATOM 991 O O . ILE A 1 136 ? -9.858 0.521 -2.764 1.00 97.56 136 ILE A O 1
ATOM 995 N N . VAL A 1 137 ? -9.530 -0.075 -4.903 1.00 95.12 137 VAL A N 1
ATOM 996 C CA . VAL A 1 137 ? -10.649 -1.028 -4.930 1.00 95.12 137 VAL A CA 1
ATOM 997 C C . VAL A 1 137 ? -10.440 -2.120 -3.885 1.00 95.12 137 VAL A C 1
ATOM 999 O O . VAL A 1 137 ? -11.344 -2.397 -3.102 1.00 95.12 137 VAL A O 1
ATOM 1002 N N . PHE A 1 138 ? -9.243 -2.704 -3.838 1.00 93.19 138 PHE A N 1
ATOM 1003 C CA . PHE A 1 138 ? -8.903 -3.749 -2.883 1.00 93.19 138 PHE A CA 1
ATOM 1004 C C . PHE A 1 138 ? -9.069 -3.268 -1.437 1.00 93.19 138 PHE A C 1
ATOM 1006 O O . PHE A 1 138 ? -9.790 -3.890 -0.664 1.00 93.19 138 PHE A O 1
ATOM 1013 N N . THR A 1 139 ? -8.447 -2.144 -1.082 1.00 92.88 139 THR A N 1
ATOM 1014 C CA . THR A 1 139 ? -8.483 -1.613 0.287 1.00 92.88 139 THR A CA 1
ATOM 1015 C C . THR A 1 139 ? -9.869 -1.143 0.707 1.00 92.88 139 THR A C 1
ATOM 1017 O O . THR A 1 139 ? -10.255 -1.364 1.850 1.00 92.88 139 THR A O 1
ATOM 1020 N N . ALA A 1 140 ? -10.654 -0.570 -0.206 1.00 93.12 140 ALA A N 1
ATOM 1021 C CA . ALA A 1 140 ? -12.029 -0.193 0.089 1.00 93.12 140 ALA A CA 1
ATOM 1022 C C . ALA A 1 140 ? -12.908 -1.425 0.349 1.00 9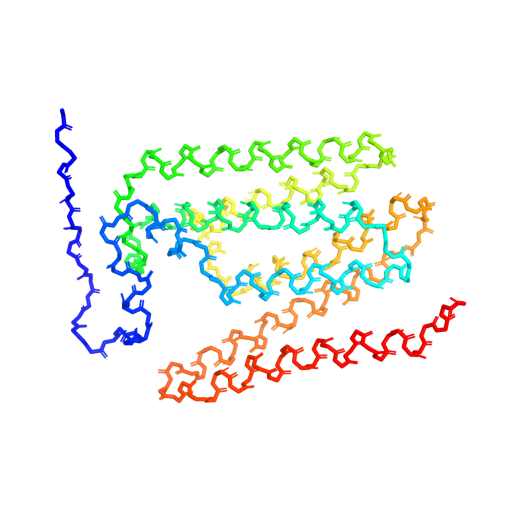3.12 140 ALA A C 1
ATOM 1024 O O . ALA A 1 140 ? -13.679 -1.432 1.304 1.00 93.12 140 ALA A O 1
A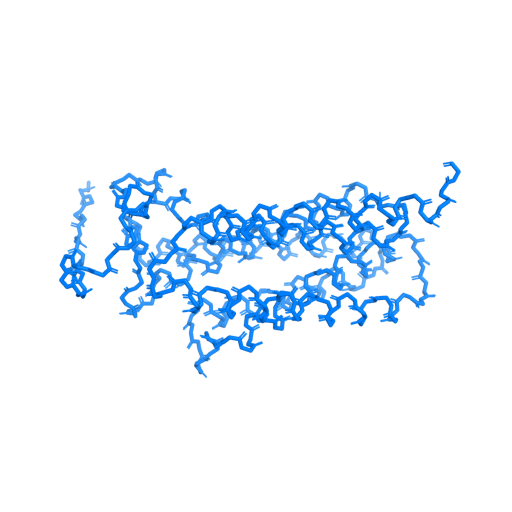TOM 1025 N N . LEU A 1 141 ? -12.784 -2.478 -0.469 1.00 90.69 141 LEU A N 1
ATOM 1026 C CA . LEU A 1 141 ? -13.528 -3.728 -0.267 1.00 90.69 141 LEU A CA 1
ATOM 1027 C C . LEU A 1 141 ? -13.104 -4.443 1.020 1.00 90.69 141 LEU A C 1
ATOM 1029 O O . LEU A 1 141 ? -13.961 -4.967 1.732 1.00 90.69 141 LEU A O 1
ATOM 1033 N N . TYR A 1 142 ? -11.802 -4.447 1.313 1.00 86.88 142 TYR A N 1
ATOM 1034 C CA . TYR A 1 142 ? -11.227 -5.076 2.497 1.00 86.88 142 TYR A CA 1
ATOM 1035 C C . TYR A 1 142 ? -11.643 -4.354 3.790 1.00 86.88 142 TYR A C 1
ATOM 1037 O O . TYR A 1 142 ? -12.183 -4.999 4.691 1.00 86.88 142 TYR A O 1
ATOM 1045 N N . GLY A 1 143 ? -11.487 -3.026 3.848 1.00 88.06 143 GLY A N 1
ATOM 1046 C CA . GLY A 1 143 ? -11.850 -2.217 5.017 1.00 88.06 143 GLY A CA 1
ATOM 1047 C C . GLY A 1 143 ? -13.361 -2.123 5.248 1.00 88.06 143 GLY A C 1
ATOM 1048 O O . GLY A 1 143 ? -13.815 -2.047 6.379 1.00 88.06 143 GLY A O 1
ATOM 1049 N N . LEU A 1 144 ? -14.186 -2.196 4.199 1.00 88.38 144 LEU A N 1
ATOM 1050 C CA . LEU A 1 144 ? -15.649 -2.271 4.350 1.00 88.38 144 LEU A CA 1
ATOM 1051 C C . LEU A 1 144 ? -16.173 -3.696 4.590 1.00 88.38 144 LEU A C 1
ATOM 1053 O O . LEU A 1 144 ? -17.385 -3.887 4.690 1.00 88.38 144 LEU A O 1
ATOM 1057 N N . GLU A 1 145 ? -15.286 -4.694 4.634 1.00 84.19 145 GLU A N 1
ATOM 1058 C CA . GLU A 1 145 ? -15.614 -6.117 4.786 1.00 84.19 145 GLU A CA 1
ATOM 1059 C C . GLU A 1 145 ? -16.647 -6.649 3.771 1.00 84.19 145 GLU A C 1
ATOM 1061 O O . GLU A 1 145 ? -17.416 -7.582 4.037 1.00 84.19 145 GLU A O 1
ATOM 1066 N N . VAL A 1 146 ? -16.676 -6.074 2.569 1.00 80.94 146 VAL A N 1
ATOM 1067 C CA . VAL A 1 146 ? -17.694 -6.385 1.559 1.00 80.94 146 VAL A CA 1
ATOM 1068 C C . VAL A 1 146 ? -17.602 -7.861 1.160 1.00 80.94 146 VAL A C 1
ATOM 1070 O O . VAL A 1 146 ? -16.544 -8.355 0.807 1.00 80.94 146 VAL A O 1
ATOM 1073 N N . TRP A 1 147 ? -18.706 -8.610 1.205 1.00 73.12 147 TRP A N 1
ATOM 1074 C CA . TRP A 1 147 ? -18.739 -10.029 0.795 1.00 73.12 147 TRP A CA 1
ATOM 1075 C C . TRP A 1 147 ? -17.738 -10.954 1.513 1.00 73.12 147 TRP A C 1
ATOM 1077 O O . TRP A 1 147 ? -17.355 -11.979 0.952 1.00 73.12 147 TRP A O 1
ATOM 1087 N N . LYS A 1 148 ? -17.344 -10.638 2.756 1.00 67.19 148 LYS A N 1
ATOM 1088 C CA . LYS A 1 148 ? -16.285 -11.358 3.492 1.00 67.19 148 LYS A CA 1
ATOM 1089 C C . LYS A 1 148 ? -14.887 -11.188 2.870 1.00 67.19 148 LYS A C 1
ATOM 1091 O O . LYS A 1 148 ? -14.047 -12.070 3.022 1.00 67.19 148 LYS A O 1
ATOM 1096 N N . PHE A 1 149 ? -14.617 -10.058 2.205 1.00 62.72 149 PHE A N 1
ATOM 1097 C CA . PHE A 1 149 ? -13.287 -9.737 1.659 1.00 62.72 149 PHE A CA 1
ATOM 1098 C C . PHE A 1 149 ? -12.184 -9.665 2.722 1.00 62.72 149 PHE A C 1
ATOM 1100 O O . PHE A 1 149 ? -11.010 -9.761 2.384 1.00 62.72 149 PHE A O 1
ATOM 1107 N N . HIS A 1 150 ? -12.541 -9.537 4.002 1.00 67.94 150 HIS A N 1
ATOM 1108 C CA . HIS A 1 150 ? -11.618 -9.560 5.139 1.00 67.94 150 HIS A CA 1
ATOM 1109 C C . HIS A 1 150 ? -11.134 -10.990 5.469 1.00 67.94 150 HIS A C 1
ATOM 1111 O O . HIS A 1 150 ? -11.099 -11.408 6.626 1.00 67.94 150 HIS A O 1
ATOM 1117 N N . ALA A 1 151 ? -10.830 -11.779 4.436 1.00 71.50 151 ALA A N 1
ATOM 1118 C CA . ALA A 1 151 ? -10.285 -13.123 4.560 1.00 71.50 151 ALA A CA 1
ATOM 1119 C C . ALA A 1 151 ? -8.760 -13.097 4.402 1.00 71.50 151 ALA A C 1
ATOM 1121 O O . ALA A 1 151 ? -8.198 -12.244 3.706 1.00 71.50 151 ALA A O 1
ATOM 1122 N N . VAL A 1 152 ? -8.098 -14.067 5.033 1.00 72.12 152 VAL A N 1
ATOM 1123 C CA . VAL A 1 152 ? -6.636 -14.241 5.029 1.00 72.12 152 VAL A CA 1
ATOM 1124 C C . VAL A 1 152 ? -6.090 -14.279 3.601 1.00 72.12 152 VAL A C 1
ATOM 1126 O O . VAL A 1 152 ? 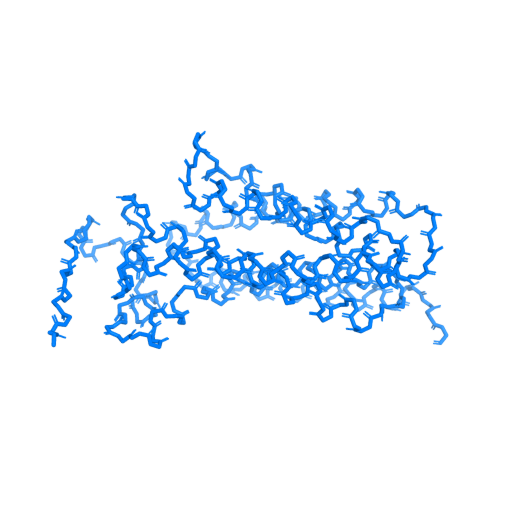-5.067 -13.668 3.299 1.00 72.12 152 VAL A O 1
ATOM 1129 N N . GLU A 1 153 ? -6.805 -14.944 2.702 1.00 80.38 153 GLU A N 1
ATOM 1130 C CA . GLU A 1 153 ? -6.438 -15.110 1.304 1.00 80.38 153 GLU A CA 1
ATOM 1131 C C . GLU A 1 153 ? -6.396 -13.769 0.567 1.00 80.38 153 GLU A C 1
ATOM 1133 O O . GLU A 1 153 ? -5.457 -13.505 -0.183 1.00 80.38 153 GLU A O 1
ATOM 1138 N N . PHE A 1 154 ? -7.374 -12.893 0.808 1.00 80.00 154 PHE A N 1
ATOM 1139 C CA . PHE A 1 154 ? -7.398 -11.570 0.190 1.00 80.00 154 PHE A CA 1
ATOM 1140 C C . PHE A 1 154 ? -6.278 -10.695 0.736 1.00 80.00 154 PHE A C 1
ATOM 1142 O O . PHE A 1 154 ? -5.545 -10.110 -0.060 1.00 80.00 154 PHE A O 1
ATOM 1149 N N . GLY A 1 155 ? -6.082 -10.667 2.059 1.00 80.56 155 GLY A N 1
ATOM 1150 C CA . GLY A 1 155 ? -4.953 -9.965 2.678 1.00 80.56 155 GLY A CA 1
ATOM 1151 C C . GLY A 1 155 ? -3.607 -10.403 2.088 1.00 80.56 155 GLY A C 1
ATOM 1152 O O . GLY A 1 155 ? -2.774 -9.561 1.745 1.00 80.56 155 GLY A O 1
ATOM 1153 N N . ALA A 1 156 ? -3.435 -11.708 1.857 1.00 84.88 156 ALA A N 1
ATOM 1154 C CA . ALA A 1 156 ? -2.239 -12.259 1.231 1.00 84.88 156 ALA A CA 1
ATOM 1155 C C . ALA A 1 156 ? -2.064 -11.823 -0.228 1.00 84.88 156 ALA A C 1
ATOM 1157 O O . ALA A 1 156 ? -0.970 -11.408 -0.611 1.00 84.88 156 ALA A O 1
ATOM 1158 N N . VAL A 1 157 ? -3.132 -11.842 -1.029 1.00 88.62 157 VAL A N 1
ATOM 1159 C CA . VAL A 1 157 ? -3.102 -11.337 -2.411 1.00 88.62 157 VAL A CA 1
ATOM 1160 C C . VAL A 1 157 ? -2.739 -9.850 -2.450 1.00 88.62 157 VAL A C 1
ATOM 1162 O O . VAL A 1 157 ? -1.908 -9.444 -3.264 1.00 88.62 157 VAL A O 1
ATOM 1165 N N . GLY A 1 158 ? -3.308 -9.040 -1.553 1.00 88.56 158 GLY A N 1
ATOM 1166 C CA . GLY A 1 158 ? -2.972 -7.621 -1.426 1.00 88.56 158 GLY A CA 1
ATOM 1167 C C . GLY A 1 158 ? -1.494 -7.408 -1.094 1.00 88.56 158 GLY A C 1
ATOM 1168 O O . GLY A 1 158 ? -0.816 -6.609 -1.741 1.00 88.56 158 GLY A O 1
ATOM 1169 N N . MET A 1 159 ? -0.962 -8.186 -0.149 1.00 89.31 159 MET A N 1
ATOM 1170 C CA . MET A 1 159 ? 0.449 -8.123 0.233 1.00 89.31 159 MET A CA 1
ATOM 1171 C C . MET A 1 159 ? 1.396 -8.598 -0.878 1.00 89.31 159 MET A C 1
ATOM 1173 O O . MET A 1 159 ? 2.498 -8.069 -1.004 1.00 89.31 159 MET A O 1
ATOM 1177 N N . GLY A 1 160 ? 0.969 -9.548 -1.715 1.00 91.38 160 GLY A N 1
ATOM 1178 C CA . GLY A 1 160 ? 1.671 -9.947 -2.937 1.00 91.38 160 GLY A CA 1
ATOM 1179 C C . GLY A 1 160 ? 1.681 -8.860 -4.012 1.00 91.38 160 GLY A C 1
ATOM 1180 O O . GLY A 1 160 ? 2.702 -8.622 -4.657 1.00 91.38 160 GLY A O 1
ATOM 1181 N N . ALA A 1 161 ? 0.566 -8.156 -4.202 1.00 94.88 161 ALA A N 1
ATOM 1182 C CA . ALA A 1 161 ? 0.446 -7.137 -5.242 1.00 94.88 161 ALA A CA 1
ATOM 1183 C C . ALA A 1 161 ? 1.414 -5.959 -5.036 1.00 94.88 161 ALA A C 1
ATOM 1185 O O . ALA A 1 161 ? 1.956 -5.432 -6.005 1.00 94.88 161 ALA A O 1
ATOM 1186 N N . ILE A 1 162 ? 1.676 -5.569 -3.789 1.00 95.56 162 ILE A N 1
ATOM 1187 C CA . ILE A 1 162 ? 2.508 -4.404 -3.451 1.00 95.56 162 ILE A CA 1
ATOM 1188 C C . ILE A 1 162 ? 3.942 -4.482 -4.004 1.00 95.56 162 ILE A C 1
ATOM 1190 O O . ILE A 1 162 ? 4.315 -3.592 -4.774 1.00 95.56 162 ILE A O 1
ATOM 1194 N N . PRO A 1 163 ? 4.768 -5.496 -3.671 1.00 95.00 163 PRO A N 1
ATOM 1195 C CA . PRO A 1 163 ? 6.120 -5.596 -4.212 1.00 95.00 163 PRO A CA 1
ATOM 1196 C C . PRO A 1 163 ? 6.108 -5.734 -5.741 1.00 95.00 163 PRO A C 1
ATOM 1198 O O . PRO A 1 163 ? 6.955 -5.146 -6.410 1.00 95.00 163 PRO A O 1
ATOM 1201 N N . ALA A 1 164 ? 5.127 -6.443 -6.309 1.00 95.38 164 ALA A N 1
ATOM 1202 C CA . ALA A 1 164 ? 5.005 -6.613 -7.753 1.00 95.38 164 ALA A CA 1
ATOM 1203 C C . ALA A 1 164 ? 4.748 -5.280 -8.478 1.00 95.38 164 ALA A C 1
ATOM 1205 O O . ALA A 1 164 ? 5.457 -4.950 -9.426 1.00 95.38 164 ALA A O 1
ATOM 1206 N N . PHE A 1 165 ? 3.780 -4.481 -8.020 1.00 96.12 165 PHE A N 1
ATOM 1207 C CA . PHE A 1 165 ? 3.484 -3.176 -8.619 1.00 96.12 165 PHE A CA 1
ATOM 1208 C C . PHE A 1 165 ? 4.559 -2.127 -8.325 1.00 96.12 165 PHE A C 1
ATOM 1210 O O . PHE A 1 165 ? 4.821 -1.295 -9.189 1.00 96.12 165 PHE A O 1
ATOM 1217 N N . SER A 1 166 ? 5.217 -2.190 -7.163 1.00 95.75 166 SER A N 1
ATOM 1218 C CA . SER A 1 166 ? 6.379 -1.344 -6.853 1.00 95.75 166 SER A CA 1
ATOM 1219 C C . SER A 1 166 ? 7.514 -1.585 -7.855 1.00 95.75 166 SER A C 1
ATOM 1221 O O . SER A 1 166 ? 8.029 -0.642 -8.455 1.00 95.75 166 SER A O 1
ATOM 1223 N N . TYR A 1 167 ? 7.833 -2.855 -8.129 1.00 95.88 167 TYR A N 1
ATOM 1224 C CA . TYR A 1 167 ? 8.801 -3.226 -9.161 1.00 95.88 167 TYR A CA 1
ATOM 1225 C C . TYR A 1 167 ? 8.362 -2.776 -10.560 1.00 95.88 167 TYR A C 1
ATOM 1227 O O . TYR A 1 167 ? 9.123 -2.122 -11.266 1.00 95.88 167 TYR A O 1
ATOM 1235 N N . LEU A 1 168 ? 7.119 -3.069 -10.961 1.00 95.00 168 LEU A N 1
ATOM 1236 C CA . LEU A 1 168 ? 6.628 -2.696 -12.290 1.00 95.00 168 LEU A CA 1
ATOM 1237 C C . LEU A 1 168 ? 6.620 -1.173 -12.500 1.00 95.00 168 LEU A C 1
ATOM 1239 O O . LEU A 1 168 ? 6.855 -0.714 -13.618 1.00 95.00 168 LEU A O 1
ATOM 1243 N N . ALA A 1 169 ? 6.375 -0.384 -11.450 1.00 94.81 169 ALA A N 1
ATOM 1244 C CA . ALA A 1 169 ? 6.484 1.070 -11.505 1.00 94.81 169 ALA A CA 1
ATOM 1245 C C . ALA A 1 169 ? 7.936 1.528 -11.720 1.00 94.81 169 ALA A C 1
ATOM 1247 O O . ALA A 1 169 ? 8.164 2.437 -12.518 1.00 94.81 169 ALA A O 1
ATOM 1248 N N . GLN A 1 170 ? 8.911 0.879 -11.073 1.00 95.69 170 GLN A N 1
ATOM 1249 C CA . GLN A 1 170 ? 10.336 1.135 -11.315 1.00 95.69 170 GLN A CA 1
ATOM 1250 C C . GLN A 1 170 ? 10.744 0.769 -12.745 1.00 95.69 170 GLN A C 1
ATOM 1252 O O . GLN A 1 170 ? 11.322 1.598 -13.443 1.00 95.69 170 GLN A O 1
ATOM 1257 N N . SER A 1 171 ? 10.370 -0.422 -13.228 1.00 93.44 171 SER A N 1
ATOM 1258 C CA . SER A 1 171 ? 10.645 -0.835 -14.611 1.00 93.44 171 SER A CA 1
ATOM 1259 C C . SER A 1 171 ? 10.022 0.119 -15.630 1.00 93.44 171 SER A C 1
ATOM 1261 O O . SER A 1 171 ? 10.661 0.476 -16.616 1.00 93.44 171 SER A O 1
ATOM 1263 N N . ALA A 1 172 ? 8.795 0.591 -15.377 1.00 92.38 172 ALA A N 1
ATOM 1264 C CA . ALA A 1 172 ? 8.144 1.581 -16.229 1.00 92.38 172 ALA A CA 1
ATOM 1265 C C . ALA A 1 172 ? 8.907 2.914 -16.260 1.00 92.38 172 ALA A C 1
ATOM 1267 O O . ALA A 1 172 ? 9.067 3.497 -17.330 1.00 92.38 172 ALA A O 1
ATOM 1268 N N . ALA A 1 173 ? 9.401 3.387 -15.114 1.00 93.00 173 ALA A N 1
ATOM 1269 C CA . ALA A 1 173 ? 10.190 4.613 -15.040 1.00 93.00 173 ALA A CA 1
ATOM 1270 C C . ALA A 1 173 ? 11.558 4.488 -15.727 1.00 93.00 173 ALA A C 1
ATOM 1272 O O . ALA A 1 173 ? 12.021 5.451 -16.337 1.00 93.00 173 ALA A O 1
ATOM 1273 N N . ALA A 1 174 ? 12.165 3.300 -15.683 1.00 92.19 174 ALA A N 1
ATOM 1274 C CA . ALA A 1 174 ? 13.403 2.981 -16.390 1.00 92.19 174 ALA A CA 1
ATOM 1275 C C . ALA A 1 174 ? 13.211 2.767 -17.907 1.00 92.19 174 ALA A C 1
ATOM 1277 O O . ALA A 1 174 ? 14.189 2.677 -18.646 1.00 92.19 174 ALA A O 1
ATOM 1278 N N . GLY A 1 175 ? 11.965 2.696 -18.395 1.00 89.81 175 GLY A N 1
ATOM 1279 C CA . GLY A 1 175 ? 11.664 2.397 -19.799 1.00 89.81 175 GLY A CA 1
ATOM 1280 C C . GLY A 1 175 ? 11.923 0.936 -20.184 1.00 89.81 175 GLY A C 1
ATOM 1281 O O . GLY A 1 175 ? 12.072 0.622 -21.365 1.00 89.81 175 GLY A O 1
ATOM 1282 N N . GLU A 1 176 ? 11.985 0.035 -19.205 1.00 86.94 176 GLU A N 1
ATOM 1283 C CA . GLU A 1 176 ? 12.254 -1.381 -19.423 1.00 86.94 176 GLU A CA 1
ATOM 1284 C C . GLU A 1 176 ? 10.972 -2.141 -19.787 1.00 86.94 176 GLU A C 1
ATOM 1286 O O . GLU A 1 176 ? 9.931 -2.019 -19.137 1.00 86.94 176 GLU A O 1
ATOM 1291 N N . SER A 1 177 ? 11.059 -2.990 -20.813 1.00 70.19 177 SER A N 1
ATOM 1292 C CA . SER A 1 177 ? 10.001 -3.938 -21.175 1.00 70.19 177 SER A CA 1
ATOM 1293 C C . SER A 1 177 ? 10.517 -5.360 -20.944 1.00 70.19 177 SER A C 1
ATOM 1295 O O . SER A 1 177 ? 11.498 -5.767 -21.556 1.00 70.19 177 SER A O 1
ATOM 1297 N N . GLY A 1 178 ? 9.910 -6.120 -20.020 1.00 61.12 178 GLY A N 1
ATOM 1298 C CA . GLY A 1 178 ? 10.315 -7.520 -19.779 1.00 61.12 178 GLY A CA 1
ATOM 1299 C C . GLY A 1 178 ? 10.315 -8.022 -18.333 1.00 61.12 178 GLY A C 1
ATOM 1300 O O . GLY A 1 178 ? 10.502 -9.214 -18.115 1.00 61.12 178 GLY A O 1
ATOM 1301 N N . GLY A 1 179 ? 10.033 -7.176 -17.343 1.00 79.00 179 GLY A N 1
ATOM 1302 C CA . GLY A 1 179 ? 10.100 -7.542 -15.921 1.00 79.00 179 GLY A CA 1
ATOM 1303 C C . GLY A 1 179 ? 8.964 -8.421 -15.366 1.00 79.00 179 GLY A C 1
ATOM 1304 O O . GLY A 1 179 ? 8.860 -8.615 -14.157 1.00 79.00 179 GLY A O 1
ATOM 1305 N N . TRP A 1 180 ? 8.072 -8.963 -16.198 1.00 84.75 180 TRP A N 1
ATOM 1306 C CA . TRP A 1 180 ? 6.863 -9.645 -15.710 1.00 84.75 180 TRP A CA 1
ATOM 1307 C C . TRP A 1 180 ? 7.168 -10.906 -14.886 1.00 84.75 180 TRP A C 1
ATOM 1309 O O . TRP A 1 180 ? 6.455 -11.184 -13.927 1.00 84.75 180 TRP A O 1
ATOM 1319 N N . LEU A 1 181 ? 8.249 -11.631 -15.197 1.00 88.00 181 LEU A N 1
ATOM 1320 C CA . LEU A 1 181 ? 8.693 -12.776 -14.392 1.00 88.00 181 LEU A CA 1
ATOM 1321 C C . LEU A 1 181 ? 9.122 -12.351 -12.984 1.00 88.00 181 LEU A C 1
ATOM 1323 O O . LEU A 1 181 ? 8.763 -13.011 -12.011 1.00 88.00 181 LEU A O 1
ATOM 1327 N N . VAL A 1 182 ? 9.840 -11.231 -12.870 1.00 89.81 182 VAL A N 1
ATOM 1328 C CA . VAL A 1 182 ? 10.250 -10.664 -11.577 1.00 89.81 182 VAL A CA 1
ATOM 1329 C C . VAL A 1 182 ? 9.020 -10.200 -10.801 1.00 89.81 182 VAL A C 1
ATOM 1331 O O . VAL A 1 182 ? 8.879 -10.533 -9.629 1.00 89.81 182 VAL A O 1
ATOM 1334 N N . ALA A 1 183 ? 8.074 -9.526 -11.461 1.00 91.69 183 ALA A N 1
ATOM 1335 C CA . ALA A 1 183 ? 6.816 -9.114 -10.844 1.00 91.69 183 ALA A CA 1
ATOM 1336 C C . ALA A 1 183 ? 5.993 -10.309 -10.325 1.00 91.69 183 ALA A C 1
ATOM 1338 O O . ALA A 1 183 ? 5.479 -10.258 -9.210 1.00 91.69 183 ALA A O 1
ATOM 1339 N N . VAL A 1 184 ? 5.904 -11.406 -11.087 1.00 92.38 184 VAL A N 1
ATOM 1340 C CA . VAL A 1 184 ? 5.233 -12.644 -10.650 1.00 92.38 184 VAL A CA 1
ATOM 1341 C C . VAL A 1 184 ? 5.965 -13.280 -9.467 1.00 92.38 184 VAL A C 1
ATOM 1343 O O . VAL A 1 184 ? 5.321 -13.678 -8.499 1.00 92.38 184 VAL A O 1
ATOM 1346 N N . ALA A 1 185 ? 7.298 -13.345 -9.500 1.00 88.62 185 ALA A N 1
ATOM 1347 C CA . ALA A 1 185 ? 8.087 -13.876 -8.390 1.00 88.62 185 ALA A CA 1
ATOM 1348 C C . ALA A 1 185 ? 7.893 -13.051 -7.107 1.00 88.62 185 ALA A C 1
ATOM 1350 O O . ALA A 1 185 ? 7.688 -13.614 -6.033 1.00 88.62 185 ALA A O 1
ATOM 1351 N N . LEU A 1 186 ? 7.879 -11.721 -7.227 1.00 92.06 186 LEU A N 1
ATOM 1352 C CA . LEU A 1 186 ? 7.594 -10.796 -6.131 1.00 92.06 186 LEU A CA 1
ATOM 1353 C C . LEU A 1 186 ? 6.162 -10.940 -5.607 1.00 92.06 186 LEU A C 1
ATOM 1355 O O . LEU A 1 186 ? 5.953 -10.903 -4.395 1.00 92.06 186 LEU A O 1
ATOM 1359 N N . PHE A 1 187 ? 5.190 -11.159 -6.497 1.00 93.31 187 PHE A N 1
ATOM 1360 C CA . PHE A 1 187 ? 3.807 -11.428 -6.114 1.00 93.31 187 PHE A CA 1
ATOM 1361 C C . PHE A 1 187 ? 3.683 -12.708 -5.285 1.00 93.31 187 PHE A C 1
ATOM 1363 O O . PHE A 1 187 ? 3.083 -12.699 -4.207 1.00 93.31 187 PHE A O 1
ATOM 1370 N N . VAL A 1 188 ? 4.292 -13.800 -5.755 1.00 89.69 188 VAL A N 1
ATOM 1371 C CA . VAL A 1 188 ? 4.326 -15.077 -5.030 1.00 89.69 188 VAL A CA 1
ATOM 1372 C C . VAL A 1 188 ? 5.030 -14.907 -3.686 1.00 89.69 188 VAL A C 1
ATOM 1374 O O . VAL A 1 188 ? 4.500 -15.346 -2.667 1.00 89.69 188 VAL A O 1
ATOM 1377 N N . PHE A 1 189 ? 6.176 -14.220 -3.659 1.00 89.12 189 PHE A N 1
ATOM 1378 C CA . PHE A 1 189 ? 6.902 -13.917 -2.428 1.00 89.12 189 PHE A CA 1
ATOM 1379 C C . PHE A 1 189 ? 6.029 -13.164 -1.417 1.00 89.12 189 PHE A C 1
ATOM 1381 O O . PHE A 1 189 ? 5.887 -13.632 -0.292 1.00 89.12 189 PHE A O 1
ATOM 1388 N N . GLY A 1 190 ? 5.415 -12.039 -1.802 1.00 88.25 190 GLY A N 1
ATOM 1389 C CA . GLY A 1 190 ? 4.598 -11.236 -0.887 1.00 88.25 190 GLY A CA 1
ATOM 1390 C C . GLY A 1 190 ? 3.347 -11.977 -0.403 1.00 88.25 190 GLY A C 1
ATOM 1391 O O . GLY A 1 190 ? 2.986 -11.875 0.769 1.00 88.25 190 GLY A O 1
ATOM 1392 N N . THR A 1 191 ? 2.746 -12.804 -1.265 1.00 86.31 191 THR A N 1
ATOM 1393 C CA . THR A 1 191 ? 1.605 -13.658 -0.901 1.00 86.31 191 THR A CA 1
ATOM 1394 C C . THR A 1 191 ? 2.007 -14.695 0.148 1.00 86.31 191 THR A C 1
ATOM 1396 O O . THR A 1 191 ? 1.383 -14.786 1.205 1.00 86.31 191 THR A O 1
ATOM 1399 N N . LEU A 1 192 ? 3.078 -15.457 -0.105 1.00 81.38 192 LEU A N 1
ATOM 1400 C CA . LEU A 1 192 ? 3.587 -16.456 0.840 1.00 81.38 192 LEU A CA 1
ATOM 1401 C C . LEU A 1 192 ? 4.050 -15.806 2.143 1.00 81.38 192 LEU A C 1
ATOM 1403 O O . LEU A 1 192 ? 3.792 -16.337 3.221 1.00 81.38 192 LEU A O 1
ATOM 1407 N N . TYR A 1 193 ? 4.691 -14.643 2.050 1.00 83.62 193 TYR A N 1
ATOM 1408 C CA . TYR A 1 193 ? 5.127 -13.879 3.204 1.00 83.62 193 TYR A CA 1
ATOM 1409 C C . TYR A 1 193 ? 3.947 -13.523 4.122 1.00 83.62 193 TYR A C 1
ATOM 1411 O O . TYR A 1 193 ? 4.014 -13.772 5.327 1.00 83.62 193 TYR A O 1
ATOM 1419 N N . CYS A 1 194 ? 2.834 -13.045 3.561 1.00 82.56 194 CYS A N 1
ATOM 1420 C CA . CYS A 1 194 ? 1.620 -12.774 4.325 1.00 82.56 194 CYS A CA 1
ATOM 1421 C C . CYS A 1 194 ? 1.049 -14.033 4.984 1.00 82.56 194 CYS A C 1
ATOM 1423 O O . CYS A 1 194 ? 0.735 -14.020 6.172 1.00 82.56 194 CYS A O 1
ATOM 1425 N N . LEU A 1 195 ? 0.967 -15.144 4.244 1.00 78.38 195 LEU A N 1
ATOM 1426 C CA . LEU A 1 195 ? 0.464 -16.412 4.781 1.00 78.38 195 LEU A CA 1
ATOM 1427 C C . LEU A 1 195 ? 1.318 -16.921 5.949 1.00 78.38 195 LEU A C 1
ATOM 1429 O O . LEU A 1 195 ? 0.768 -17.410 6.938 1.00 78.38 195 LEU A O 1
ATOM 1433 N N . VAL A 1 196 ? 2.645 -16.766 5.879 1.00 76.44 196 VAL A N 1
ATOM 1434 C CA . VAL A 1 196 ? 3.538 -17.075 7.004 1.00 76.44 196 VAL A CA 1
ATOM 1435 C C . VAL A 1 196 ? 3.256 -16.141 8.178 1.00 76.44 196 VAL A C 1
ATOM 1437 O O . VAL A 1 196 ? 3.058 -16.624 9.288 1.00 76.44 196 VAL A O 1
ATOM 1440 N N . MET A 1 197 ? 3.175 -14.827 7.955 1.00 72.69 197 MET A N 1
ATOM 1441 C CA . MET A 1 197 ? 2.885 -13.861 9.022 1.00 72.69 197 MET A CA 1
ATOM 1442 C C . MET A 1 197 ? 1.548 -14.130 9.713 1.00 72.69 197 MET A C 1
ATOM 1444 O O . MET A 1 197 ? 1.472 -14.069 10.938 1.00 72.69 197 MET A O 1
ATOM 1448 N N . LEU A 1 198 ? 0.514 -14.479 8.950 1.00 68.50 198 LEU A N 1
ATOM 1449 C CA . LEU A 1 198 ?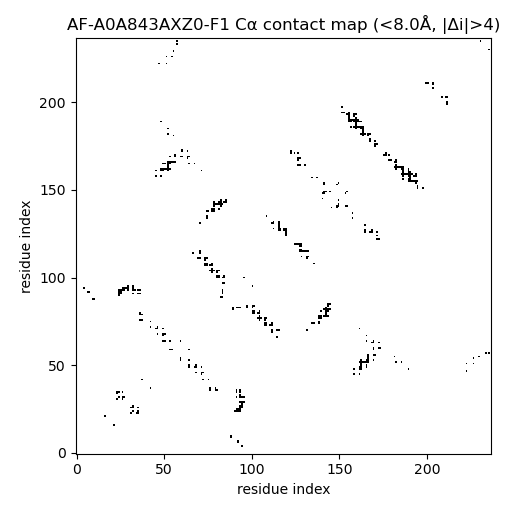 -0.804 -14.820 9.478 1.00 68.50 198 LEU A CA 1
ATOM 1450 C C . LEU A 1 198 ? -0.781 -16.149 10.236 1.00 68.50 198 LEU A C 1
ATOM 1452 O O . LEU A 1 198 ? -1.336 -16.231 11.326 1.00 68.50 198 LEU A O 1
ATOM 1456 N N . SER A 1 199 ? -0.070 -17.159 9.731 1.00 65.94 199 SER A N 1
ATOM 1457 C CA . SER A 1 199 ? 0.115 -18.433 10.442 1.00 65.94 199 SER A CA 1
ATOM 1458 C C . SER A 1 199 ? 0.844 -18.236 11.775 1.00 65.94 199 SER A C 1
ATOM 1460 O O . SER A 1 199 ? 0.480 -18.835 12.786 1.00 65.94 199 SER A O 1
ATOM 1462 N N . LEU A 1 200 ? 1.850 -17.356 11.798 1.00 63.81 200 LEU A N 1
ATOM 1463 C CA . LEU A 1 200 ? 2.557 -16.972 13.017 1.00 63.81 200 LEU A CA 1
ATOM 1464 C C . LEU A 1 200 ? 1.652 -16.179 13.968 1.00 63.81 200 LEU A C 1
ATOM 1466 O O . LEU A 1 200 ? 1.660 -16.442 15.167 1.00 63.81 200 LEU A O 1
ATOM 1470 N N . TYR A 1 201 ? 0.837 -15.257 13.450 1.00 63.44 201 TYR A N 1
ATOM 1471 C CA . TYR A 1 201 ? -0.137 -14.506 14.241 1.00 63.44 201 TYR A CA 1
ATOM 1472 C C . TYR A 1 201 ? -1.170 -15.429 14.904 1.00 63.44 201 TYR A C 1
ATOM 1474 O O . TYR A 1 201 ? -1.359 -15.355 16.118 1.00 63.44 201 TYR A O 1
ATOM 1482 N N . GLU A 1 202 ? -1.774 -16.354 14.152 1.00 60.44 202 GLU A N 1
ATOM 1483 C CA . GLU A 1 202 ? -2.703 -17.354 14.693 1.00 60.44 202 GLU A CA 1
ATOM 1484 C C . GLU A 1 202 ? -2.036 -18.233 15.760 1.00 60.44 202 GLU A C 1
ATOM 1486 O O . GLU A 1 202 ? -2.632 -18.491 16.804 1.00 60.44 202 GLU A O 1
ATOM 1491 N N . HIS A 1 203 ? -0.770 -18.620 15.566 1.00 56.81 203 HIS A N 1
ATOM 1492 C CA . HIS A 1 203 ? -0.016 -19.356 16.582 1.00 56.81 203 HIS A CA 1
ATOM 1493 C C . HIS A 1 203 ? 0.230 -18.517 17.846 1.00 56.81 203 HIS A C 1
ATOM 1495 O O . HIS A 1 203 ? 0.193 -19.034 18.954 1.00 56.81 203 HIS A O 1
ATOM 1501 N N . THR A 1 204 ? 0.414 -17.201 17.723 1.00 52.97 204 THR A N 1
ATOM 1502 C CA . THR A 1 204 ? 0.634 -16.317 18.883 1.00 52.97 204 THR A CA 1
ATOM 1503 C C . THR A 1 204 ? -0.633 -15.994 19.675 1.00 52.97 204 THR A C 1
ATOM 1505 O O . THR A 1 204 ? -0.526 -15.576 20.830 1.00 52.97 204 THR A O 1
ATOM 1508 N N . LYS A 1 205 ? -1.831 -16.259 19.130 1.00 53.88 205 LYS A N 1
ATOM 1509 C CA . LYS A 1 205 ? -3.085 -16.207 19.904 1.00 53.88 205 LYS A CA 1
ATOM 1510 C C . LYS A 1 205 ? -3.113 -17.230 21.047 1.00 53.88 205 LYS A C 1
ATOM 1512 O O . LYS A 1 205 ? -3.931 -17.092 21.949 1.00 53.88 205 LYS A O 1
ATOM 1517 N N . THR A 1 206 ? -2.198 -18.207 21.061 1.00 57.28 206 THR A N 1
ATOM 1518 C CA . THR A 1 206 ? -2.020 -19.145 22.181 1.00 57.28 206 THR A CA 1
ATOM 1519 C C . THR A 1 206 ? -1.140 -18.603 23.321 1.00 57.28 206 THR A C 1
ATOM 1521 O O . THR A 1 206 ? -0.917 -19.328 24.287 1.00 57.28 206 THR A O 1
ATOM 1524 N N . GLY A 1 207 ? -0.651 -17.352 23.248 1.00 54.53 207 GLY A N 1
ATOM 1525 C CA . GLY A 1 207 ? -0.149 -16.604 24.415 1.00 54.53 207 GLY A CA 1
ATOM 1526 C C . GLY A 1 207 ? 1.359 -16.327 24.515 1.00 54.53 207 GLY A C 1
ATOM 1527 O O . GLY A 1 207 ? 1.782 -15.771 25.526 1.00 54.53 207 GLY A O 1
ATOM 1528 N N . ASP A 1 208 ? 2.188 -16.650 23.514 1.00 55.62 208 ASP A N 1
ATOM 1529 C CA . ASP A 1 208 ? 3.632 -16.337 23.554 1.00 55.62 208 ASP A CA 1
ATOM 1530 C C . ASP A 1 208 ? 4.009 -15.119 22.686 1.00 55.62 208 ASP A C 1
ATOM 1532 O O . ASP A 1 208 ? 4.474 -15.213 21.546 1.00 55.62 208 ASP A O 1
ATOM 1536 N N . HIS A 1 209 ? 3.806 -13.931 23.255 1.00 53.00 209 HIS A N 1
ATOM 1537 C CA . HIS A 1 209 ? 4.042 -12.644 22.593 1.00 53.00 209 HIS A CA 1
ATOM 1538 C C . HIS A 1 209 ? 5.528 -12.289 22.404 1.00 53.00 209 HIS A C 1
ATOM 1540 O O . HIS A 1 209 ? 5.864 -11.501 21.515 1.00 53.00 209 HIS A O 1
ATOM 1546 N N . ALA A 1 210 ? 6.433 -12.863 23.205 1.00 51.62 210 ALA A N 1
ATOM 1547 C CA . ALA A 1 210 ? 7.873 -12.643 23.054 1.00 51.62 210 ALA A CA 1
ATOM 1548 C C . ALA A 1 210 ? 8.388 -13.274 21.752 1.00 51.62 210 ALA A C 1
ATOM 1550 O O . ALA A 1 210 ? 9.257 -12.717 21.075 1.00 51.62 210 ALA A O 1
ATOM 1551 N N . THR A 1 211 ? 7.796 -14.404 21.368 1.00 52.06 211 THR A N 1
ATOM 1552 C CA . THR A 1 211 ? 8.083 -15.097 20.114 1.00 52.06 211 THR A CA 1
ATOM 1553 C C . THR A 1 211 ? 7.601 -14.299 18.899 1.00 52.06 211 THR A C 1
ATOM 1555 O O . THR A 1 211 ? 8.348 -14.186 17.930 1.00 52.06 211 THR A O 1
ATOM 1558 N N . MET A 1 212 ? 6.452 -13.616 18.973 1.00 55.09 212 MET A N 1
ATOM 1559 C CA . MET A 1 212 ? 5.965 -12.733 17.897 1.00 55.09 212 MET A CA 1
ATOM 1560 C C . MET A 1 212 ? 6.958 -11.612 17.557 1.00 55.09 212 MET A C 1
ATOM 1562 O O . MET A 1 212 ? 7.294 -11.416 16.393 1.00 55.09 212 MET A O 1
ATOM 1566 N N . TRP A 1 213 ? 7.465 -10.888 18.559 1.00 49.47 213 TRP A N 1
ATOM 1567 C CA . TRP A 1 213 ? 8.417 -9.792 18.340 1.00 49.47 213 TRP A CA 1
ATOM 1568 C C . TRP A 1 213 ? 9.784 -10.276 17.874 1.00 49.47 213 TRP A C 1
ATOM 1570 O O . TRP A 1 213 ? 10.425 -9.605 17.070 1.00 49.47 213 TRP A O 1
ATOM 1580 N N . ARG A 1 214 ? 10.223 -11.451 18.334 1.00 54.88 214 ARG A N 1
ATOM 1581 C CA . ARG A 1 214 ? 11.437 -12.085 17.811 1.00 54.88 214 ARG A CA 1
ATOM 1582 C C . ARG A 1 214 ? 11.259 -12.472 16.355 1.00 54.88 214 ARG A C 1
ATOM 1584 O O . ARG A 1 214 ? 12.142 -12.188 15.566 1.00 54.88 214 ARG A O 1
ATOM 1591 N N . LEU A 1 215 ? 10.115 -13.040 15.983 1.00 54.72 215 LEU A N 1
ATOM 1592 C CA . LEU A 1 215 ? 9.806 -13.408 14.603 1.00 54.72 215 LEU A CA 1
ATOM 1593 C C . LEU A 1 215 ? 9.613 -12.190 13.698 1.00 54.72 215 LEU A C 1
ATOM 1595 O O . LEU A 1 215 ? 10.092 -12.209 12.573 1.00 54.72 215 LEU A O 1
ATOM 1599 N N . LEU A 1 216 ? 9.000 -11.111 14.189 1.00 59.06 216 LEU A N 1
ATOM 1600 C CA . LEU A 1 216 ? 8.917 -9.835 13.478 1.00 59.06 216 LEU A CA 1
ATOM 1601 C C . LEU A 1 216 ? 10.309 -9.186 13.346 1.00 59.06 216 LEU A C 1
ATOM 1603 O O . LEU A 1 216 ? 10.665 -8.667 12.293 1.00 59.06 216 LEU A O 1
ATOM 1607 N N . GLY A 1 217 ? 11.140 -9.281 14.386 1.00 55.94 217 GLY A N 1
ATOM 1608 C CA . GLY A 1 217 ? 12.544 -8.877 14.353 1.00 55.94 217 GLY A CA 1
ATOM 1609 C C . GLY A 1 217 ? 13.363 -9.694 13.352 1.00 55.94 217 GLY A C 1
ATOM 1610 O O . GLY A 1 217 ? 14.085 -9.114 12.549 1.00 55.94 217 GLY A O 1
ATOM 1611 N N . TYR A 1 218 ? 13.202 -11.021 13.335 1.00 53.53 218 TYR A N 1
ATOM 1612 C CA . TYR A 1 218 ? 13.808 -11.929 12.358 1.00 53.53 218 TYR A CA 1
ATOM 1613 C C . TYR A 1 218 ? 13.274 -11.688 10.953 1.00 53.53 218 TYR A C 1
ATOM 1615 O O . TYR A 1 218 ? 14.030 -11.799 9.998 1.00 53.53 218 TYR A O 1
ATOM 1623 N N . HIS A 1 219 ? 12.007 -11.306 10.820 1.00 62.44 219 HIS A N 1
ATOM 1624 C CA . HIS A 1 219 ? 11.417 -10.895 9.562 1.00 62.44 219 HIS A CA 1
ATOM 1625 C C . HIS A 1 219 ? 12.125 -9.654 9.006 1.00 62.44 219 HIS A C 1
ATOM 1627 O O . HIS A 1 219 ? 12.610 -9.696 7.877 1.00 62.44 219 HIS A O 1
ATOM 1633 N N . PHE A 1 220 ? 12.262 -8.590 9.804 1.00 59.75 220 PHE A N 1
ATOM 1634 C CA . PHE A 1 220 ? 13.016 -7.411 9.382 1.00 59.75 220 PHE A CA 1
ATOM 1635 C C . PHE A 1 220 ? 14.476 -7.768 9.081 1.00 59.75 220 PHE A C 1
ATOM 1637 O O . PHE A 1 220 ? 14.992 -7.372 8.042 1.00 59.75 220 PHE A O 1
ATOM 1644 N N . LEU A 1 221 ? 15.122 -8.588 9.915 1.00 54.69 221 LEU A N 1
ATOM 1645 C CA . LEU A 1 221 ? 16.486 -9.079 9.685 1.00 54.69 221 LEU A CA 1
ATOM 1646 C C . LEU A 1 221 ? 16.624 -9.878 8.383 1.00 54.69 221 LEU A C 1
ATOM 1648 O O . LEU A 1 221 ? 17.617 -9.720 7.684 1.00 54.69 221 LEU A O 1
ATOM 1652 N N . MET A 1 222 ? 15.640 -10.707 8.040 1.00 58.97 222 MET A N 1
ATOM 1653 C CA . MET A 1 222 ? 15.625 -11.503 6.815 1.00 58.97 222 MET A CA 1
ATOM 1654 C C . MET A 1 222 ? 15.382 -10.625 5.586 1.00 58.97 222 MET A C 1
ATOM 1656 O O . MET A 1 222 ? 16.040 -10.831 4.572 1.00 58.97 222 MET A O 1
ATOM 1660 N N . ILE A 1 223 ? 14.512 -9.611 5.681 1.00 62.00 223 ILE A N 1
ATOM 1661 C CA . ILE A 1 223 ? 14.374 -8.580 4.643 1.00 62.00 223 ILE A CA 1
ATOM 1662 C C . ILE A 1 223 ? 15.705 -7.861 4.433 1.00 62.00 223 ILE A C 1
ATOM 1664 O O . ILE A 1 223 ? 16.153 -7.746 3.296 1.00 62.00 223 ILE A O 1
ATOM 1668 N N . TYR A 1 224 ? 16.350 -7.402 5.509 1.00 54.31 224 TYR A N 1
ATOM 1669 C CA . TYR A 1 224 ? 17.641 -6.726 5.415 1.00 54.31 224 TYR A CA 1
ATOM 1670 C C . TYR A 1 224 ? 18.705 -7.649 4.821 1.00 54.31 224 TYR A C 1
ATOM 1672 O O . TYR A 1 224 ? 19.410 -7.238 3.910 1.00 54.31 224 TYR A O 1
ATOM 1680 N N . ALA A 1 225 ? 18.774 -8.910 5.249 1.00 54.56 225 ALA A N 1
ATOM 1681 C CA . ALA A 1 225 ? 19.721 -9.884 4.717 1.00 54.56 225 ALA A CA 1
ATOM 1682 C C . ALA A 1 225 ? 19.481 -10.189 3.230 1.00 54.56 225 ALA A C 1
ATOM 1684 O O . ALA A 1 225 ? 20.442 -10.255 2.470 1.00 54.56 225 ALA A O 1
ATOM 1685 N N . LEU A 1 226 ? 18.224 -10.334 2.795 1.00 58.72 226 LEU A N 1
ATOM 1686 C CA . LEU A 1 226 ? 17.873 -10.556 1.389 1.00 58.72 226 LEU A CA 1
ATOM 1687 C C . LEU A 1 226 ? 18.157 -9.322 0.530 1.00 58.72 226 LEU A C 1
ATOM 1689 O O . LEU A 1 226 ? 18.711 -9.460 -0.556 1.00 58.72 226 LEU A O 1
ATOM 1693 N N . ALA A 1 227 ? 17.843 -8.122 1.021 1.00 53.59 227 ALA A N 1
ATOM 1694 C CA . ALA A 1 227 ? 18.172 -6.872 0.343 1.00 53.59 227 ALA A CA 1
ATOM 1695 C C . ALA A 1 227 ? 19.695 -6.685 0.226 1.00 53.59 227 ALA A C 1
ATOM 1697 O O . ALA A 1 227 ? 20.198 -6.372 -0.849 1.00 53.59 227 ALA A O 1
ATOM 1698 N N . THR A 1 228 ? 20.454 -6.950 1.294 1.00 50.59 228 THR A N 1
ATOM 1699 C CA . THR A 1 228 ? 21.924 -6.906 1.280 1.00 50.59 228 THR A CA 1
ATOM 1700 C C . THR A 1 228 ? 22.521 -7.980 0.371 1.00 50.59 228 THR A C 1
ATOM 1702 O O . THR A 1 228 ? 23.465 -7.692 -0.358 1.00 50.59 228 THR A O 1
ATOM 1705 N N . ALA A 1 229 ? 21.975 -9.197 0.360 1.00 54.12 229 ALA A N 1
ATOM 1706 C CA . ALA A 1 229 ? 22.425 -10.262 -0.531 1.00 54.12 229 ALA A CA 1
ATOM 1707 C C . ALA A 1 229 ? 22.125 -9.938 -2.001 1.00 54.12 229 ALA A C 1
ATOM 1709 O O . ALA A 1 229 ? 22.972 -10.178 -2.852 1.00 54.12 229 ALA A O 1
ATOM 1710 N N . ALA A 1 230 ? 20.969 -9.341 -2.303 1.00 52.91 230 ALA A N 1
ATOM 1711 C CA . ALA A 1 230 ? 20.641 -8.867 -3.645 1.00 52.91 230 ALA A CA 1
ATOM 1712 C C . ALA A 1 230 ? 21.593 -7.749 -4.106 1.00 52.91 230 ALA A C 1
ATOM 1714 O O . ALA A 1 230 ? 22.048 -7.780 -5.244 1.00 52.91 230 ALA A O 1
ATOM 1715 N N . ILE A 1 231 ? 21.974 -6.825 -3.214 1.00 51.91 231 ILE A N 1
ATOM 1716 C CA . ILE A 1 231 ? 23.001 -5.803 -3.487 1.00 51.91 231 ILE A CA 1
ATOM 1717 C C . ILE A 1 231 ? 24.376 -6.452 -3.726 1.00 51.91 231 ILE A C 1
ATOM 1719 O O . ILE A 1 231 ? 25.080 -6.085 -4.662 1.00 51.91 231 ILE A O 1
ATOM 1723 N N . ALA A 1 232 ? 24.757 -7.441 -2.912 1.00 50.12 232 ALA A N 1
ATOM 1724 C CA . ALA A 1 232 ? 26.057 -8.107 -3.003 1.00 50.12 232 ALA A CA 1
ATOM 1725 C C . ALA A 1 232 ? 26.191 -9.038 -4.223 1.00 50.12 232 ALA A C 1
ATOM 1727 O O . ALA A 1 232 ? 27.284 -9.190 -4.763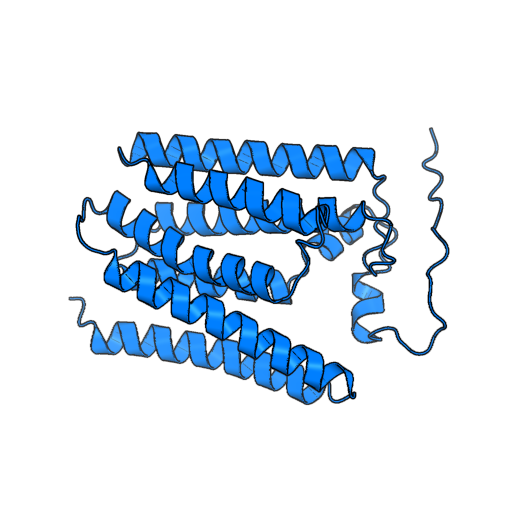 1.00 50.12 232 ALA A O 1
ATOM 1728 N N . LEU A 1 233 ? 25.095 -9.669 -4.654 1.00 49.19 233 LEU A N 1
ATOM 1729 C CA . LEU A 1 233 ? 25.049 -10.591 -5.796 1.00 49.19 233 LEU A CA 1
ATOM 1730 C C . LEU A 1 233 ? 24.707 -9.887 -7.116 1.00 49.19 233 LEU A C 1
ATOM 1732 O O . LEU A 1 233 ? 25.009 -10.416 -8.182 1.00 49.19 233 LEU A O 1
ATOM 1736 N N . GLY A 1 234 ? 24.074 -8.714 -7.045 1.00 47.41 234 GLY A N 1
ATOM 1737 C CA . GLY A 1 234 ? 23.617 -7.941 -8.195 1.00 47.41 234 GLY A CA 1
ATOM 1738 C C . GLY A 1 234 ? 24.696 -7.128 -8.898 1.00 47.41 234 GLY A C 1
ATOM 1739 O O . GLY A 1 234 ? 24.385 -6.567 -9.941 1.00 47.41 234 GLY A O 1
ATOM 1740 N N . GLY A 1 235 ? 25.927 -7.068 -8.367 1.00 44.22 235 GLY A N 1
ATOM 1741 C CA . GLY A 1 235 ? 27.075 -6.443 -9.033 1.00 44.22 235 GLY A CA 1
ATOM 1742 C C . GLY A 1 235 ? 26.714 -5.149 -9.764 1.00 44.22 235 GLY A C 1
ATOM 1743 O O . GLY A 1 235 ? 26.905 -5.065 -10.974 1.00 44.22 235 GLY A O 1
ATOM 1744 N N . LEU A 1 236 ? 26.134 -4.174 -9.062 1.00 37.09 236 LEU A N 1
ATOM 1745 C CA . LEU A 1 236 ? 26.062 -2.827 -9.618 1.00 37.09 236 LEU A CA 1
ATOM 1746 C C . LEU A 1 236 ? 27.485 -2.239 -9.625 1.00 37.09 236 LEU A C 1
ATOM 1748 O O . LEU A 1 236 ? 28.239 -2.510 -8.685 1.00 37.09 236 LEU A O 1
ATOM 1752 N N . PRO A 1 237 ? 27.871 -1.490 -10.671 1.00 43.22 237 PRO A N 1
ATOM 1753 C CA . PRO A 1 237 ? 29.092 -0.689 -10.658 1.00 43.22 237 PRO A CA 1
ATOM 1754 C C . PRO A 1 237 ? 29.122 0.319 -9.500 1.00 43.22 237 PRO A C 1
ATOM 1756 O O . PRO A 1 237 ? 28.036 0.765 -9.060 1.00 43.22 237 PRO A O 1
#

Solvent-accessible surface area (backbone atoms only — not comparable to full-atom values): 12582 Å² total; per-residue (Å²): 135,84,84,78,80,76,78,74,85,74,81,76,68,95,85,78,63,62,73,82,48,47,76,53,28,70,25,89,39,71,71,40,24,54,56,34,45,48,43,61,75,60,47,50,57,54,45,49,39,31,49,53,15,24,54,72,52,75,73,56,53,66,66,58,47,52,50,47,49,50,35,54,52,31,42,51,39,21,17,41,31,34,36,64,57,47,88,76,73,60,76,54,66,48,71,68,51,58,70,56,27,52,52,51,22,51,52,31,47,52,51,31,47,50,51,14,47,50,47,15,63,77,44,75,34,64,58,38,31,51,46,38,51,52,46,47,54,50,29,52,37,35,20,62,42,49,94,63,38,69,35,73,67,49,54,13,50,54,44,4,44,42,14,15,46,30,21,48,39,36,32,39,65,72,69,57,84,78,62,61,66,58,27,50,53,33,23,53,48,27,22,52,51,37,51,51,53,50,54,51,50,61,59,37,74,78,68,52,62,71,56,50,54,49,50,53,49,48,47,54,50,49,52,51,49,51,53,51,47,49,58,70,72,58,68,71,133

Nearest PDB structures (foldseek):
  4tq6-assembly2_B  TM=6.511E-01  e=1.060E-02  Archaeoglobus fulgidus DSM 4304
  4tq5-assembly1_A  TM=6.371E-01  e=9.467E-02  Archaeoglobus fulgidus DSM 4304
  8j8j-assembly1_B  TM=6.092E-01  e=6.967E-02  Mycobacterium tuberculosis H37Rv
  8anq-assembly1_A  TM=2.908E-01  e=5.809E+00  Sphingomonas paucimobilis

Foldseek 3Di:
DDLPQPQDDFPDDPPQDPPVLCVQQPDQDPVSLLSSLQVPLVLVLLLLLLVLLQVLLVDGDPVLNVLLNLLSSLLSSLLSLLLVLDPPRDRNSGSDDNVRSNVSSVVSLVVSLVSQVVLCVVLVHNLSNVLSVVSNVLSNCCSNCPPVCVDLQSVLQSQLSNSLSSNVSRCSNVVHDDCVVVSVVSSVVRSVVSVVLVVVVVVCSVPDVVVNVVVSVVVVVVSVVVSVVCNVVVPDD

Secondary structure (DSSP, 8-state):
-------PPPSS-TTSS-TTTHHHH---SHHHHHHHHH-HHHHHHHHHHHHHHHHTTSS--HHHHHHHHHHHHHHHHHHHHHHTTSSS--TT--SS-HHHHHHHHHHHHHHHHHHHHHHHHHTT-SHHHHHHHHHHHHHHHHHTTGGG--SHHHHHHHHHHHHHHHHHHHHHHHT---THHHHHHHHHHHHHHHHHHHHHHHHHTTS-HHHHHHHHHHHHHHHHHHHHHHHHHS---

pLDDT: mean 76.76, std 19.55, range [27.14, 98.56]

Mean predicted aligned error: 10.08 Å

Radius of gyration: 18.92 Å; Cα contacts (8 Å, |Δi|>4): 272; chains: 1; bounding box: 50×42×52 Å